Protein AF-A0A497LYL5-F1 (afdb_monomer_lite)

Secondary structure (DSSP, 8-state):
----S---TT-------SS--------STTHHHHHHHHHHHS-S------------EEEE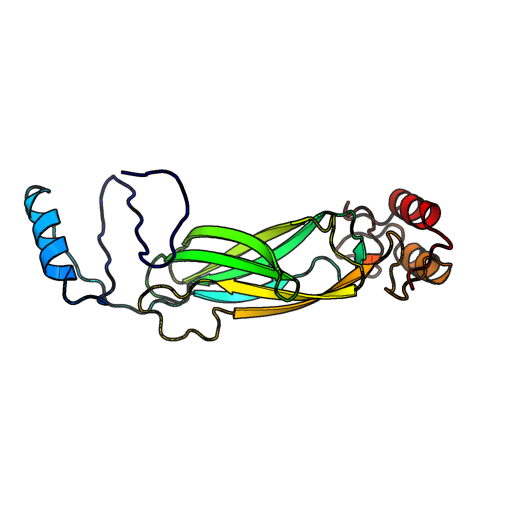EEE-S-SEEETT-EEEEEEEEEE-SSS-EEEEEEEEETTEEEEEEEEEEE-TT-EEEEEEEEE-TTPPSEEEEEEEEEPPPTT----STTEEEEEEEEEE-TT-SS-SSB-SHHHHHHHHHHTT--TTSTT--TTT-SS-SS--SHHHHHHHHTTTT-B--

pLDDT: mean 83.29, std 23.33, range [23.67, 98.75]

Radius of gyration: 23.57 Å; chains: 1; bounding box: 50×37×72 Å

Structure (mmCIF, N/CA/C/O backbone):
data_AF-A0A497LYL5-F1
#
_entry.id   AF-A0A497LYL5-F1
#
loop_
_atom_site.group_PDB
_atom_site.id
_atom_site.type_symbol
_atom_site.label_atom_id
_atom_site.label_alt_id
_atom_site.label_comp_id
_atom_site.label_asym_id
_atom_site.label_entity_id
_atom_site.label_seq_id
_atom_site.pdbx_PDB_ins_code
_atom_site.Cartn_x
_atom_site.Cartn_y
_atom_site.Cartn_z
_atom_site.occupancy
_atom_site.B_iso_or_equiv
_atom_site.auth_seq_id
_atom_site.auth_comp_id
_atom_site.auth_asym_id
_atom_site.auth_atom_id
_atom_site.pdbx_PDB_model_num
ATOM 1 N N . GLN A 1 1 ? -5.291 -14.404 33.298 1.00 27.62 1 GLN A N 1
ATOM 2 C CA . GLN A 1 1 ? -4.055 -15.142 32.966 1.00 27.62 1 GLN A CA 1
ATOM 3 C C . GLN A 1 1 ? -3.945 -15.129 31.454 1.00 27.62 1 GLN A C 1
ATOM 5 O O . GLN A 1 1 ? -4.917 -15.497 30.814 1.00 27.62 1 GLN A O 1
ATOM 10 N N . TRP A 1 2 ? -2.835 -14.636 30.902 1.00 23.67 2 TRP A N 1
ATOM 11 C CA . TRP A 1 2 ? -2.522 -14.789 29.479 1.00 23.67 2 TRP A CA 1
ATOM 12 C C . TRP A 1 2 ? -2.116 -16.245 29.232 1.00 23.67 2 TRP A C 1
ATOM 14 O O . TRP A 1 2 ? -1.234 -16.747 29.929 1.00 23.67 2 TRP A O 1
ATOM 24 N N . ILE A 1 3 ? -2.760 -16.914 28.277 1.00 27.52 3 ILE A N 1
ATOM 25 C CA . ILE A 1 3 ? -2.347 -18.226 27.772 1.00 27.52 3 ILE A CA 1
ATOM 26 C C . ILE A 1 3 ? -2.227 -18.118 26.250 1.00 27.52 3 ILE A C 1
ATOM 28 O O . ILE A 1 3 ? -3.126 -17.621 25.583 1.00 27.52 3 ILE A O 1
ATOM 32 N N . ASN A 1 4 ? -1.059 -18.550 25.774 1.00 29.59 4 ASN A N 1
ATOM 33 C CA . ASN A 1 4 ? -0.638 -18.827 24.402 1.00 29.59 4 ASN A CA 1
ATOM 34 C C . ASN A 1 4 ? -1.746 -19.202 23.403 1.00 29.59 4 ASN A C 1
ATOM 36 O O . ASN A 1 4 ? -2.517 -20.119 23.671 1.00 29.59 4 ASN A O 1
ATOM 40 N N . GLY A 1 5 ? -1.628 -18.647 22.191 1.00 32.00 5 GLY A N 1
ATOM 41 C CA . GLY A 1 5 ? -2.117 -19.253 20.948 1.00 32.00 5 GLY A CA 1
ATOM 42 C C . GLY A 1 5 ? -3.499 -18.779 20.508 1.00 32.00 5 GLY A C 1
ATOM 43 O O . GLY A 1 5 ? -4.487 -19.053 21.173 1.00 32.00 5 GLY A O 1
ATOM 44 N N . ASP A 1 6 ? -3.526 -18.107 19.357 1.00 28.31 6 ASP A N 1
ATOM 45 C CA . ASP A 1 6 ? -4.690 -17.748 18.541 1.00 28.31 6 ASP A CA 1
ATOM 46 C C . ASP A 1 6 ? -5.751 -16.852 19.203 1.00 28.31 6 ASP A C 1
ATOM 48 O O . ASP A 1 6 ? -6.668 -17.288 19.898 1.00 28.31 6 ASP A O 1
ATOM 52 N N . TYR A 1 7 ? -5.657 -15.550 18.910 1.00 36.81 7 TYR A N 1
ATOM 53 C CA . TYR A 1 7 ? -6.706 -14.580 19.213 1.00 36.81 7 TYR A CA 1
ATOM 54 C C . TYR A 1 7 ? -7.970 -14.933 18.415 1.00 36.81 7 TYR A C 1
ATOM 56 O O . TYR A 1 7 ? -8.076 -14.663 17.216 1.00 36.81 7 TYR A O 1
ATOM 64 N N . ASN A 1 8 ? -8.927 -15.567 19.088 1.00 35.97 8 ASN A N 1
ATOM 65 C CA . ASN A 1 8 ? -10.237 -15.887 18.545 1.00 35.97 8 ASN A CA 1
ATOM 66 C C . ASN A 1 8 ? -11.124 -14.641 18.693 1.00 35.97 8 ASN A C 1
ATOM 68 O O . ASN A 1 8 ? -11.403 -14.204 19.808 1.00 35.97 8 ASN A O 1
ATOM 72 N N . ALA A 1 9 ? -11.518 -14.036 17.570 1.00 36.97 9 ALA A N 1
ATOM 73 C CA . ALA A 1 9 ? -12.140 -12.709 17.476 1.00 36.97 9 ALA A CA 1
ATOM 74 C C . ALA A 1 9 ? -13.582 -12.609 18.032 1.00 36.97 9 ALA A C 1
ATOM 76 O O . ALA A 1 9 ? -14.364 -11.788 17.568 1.00 36.97 9 ALA A O 1
ATOM 77 N N . THR A 1 10 ? -13.951 -13.436 19.009 1.00 34.09 10 THR A N 1
ATOM 78 C CA . THR A 1 10 ? -15.302 -13.491 19.587 1.00 34.09 10 THR A CA 1
ATOM 79 C C . THR A 1 10 ? -15.426 -12.895 20.987 1.00 34.09 10 THR A C 1
ATOM 81 O O . THR A 1 10 ? -16.552 -12.736 21.427 1.00 34.09 10 THR A O 1
ATOM 84 N N . ASN A 1 11 ? -14.337 -12.518 21.671 1.00 38.56 11 ASN A N 1
ATOM 85 C CA . ASN A 1 11 ? -14.399 -11.829 22.971 1.00 38.56 11 ASN A CA 1
ATOM 86 C C . ASN A 1 11 ? -13.261 -10.802 23.102 1.00 38.56 11 ASN A C 1
ATOM 88 O O . ASN A 1 11 ? -12.090 -11.165 23.211 1.00 38.56 11 ASN A O 1
ATOM 92 N N . GLY A 1 12 ? -13.608 -9.514 23.070 1.00 36.78 12 GLY A N 1
ATOM 93 C CA . GLY A 1 12 ? -12.673 -8.390 23.164 1.00 36.78 12 GLY A CA 1
ATOM 94 C C . GLY A 1 12 ? -12.185 -8.097 24.587 1.00 36.78 12 GLY A C 1
ATOM 95 O O . GLY A 1 12 ? -12.519 -7.049 25.133 1.00 36.78 12 GLY A O 1
ATOM 96 N N . ASP A 1 13 ? -11.368 -8.976 25.172 1.00 33.06 13 ASP A N 1
ATOM 97 C CA . ASP A 1 13 ? -10.874 -8.806 26.546 1.00 33.06 13 ASP A CA 1
ATOM 98 C C . ASP A 1 13 ? -9.414 -8.313 26.611 1.00 33.06 13 ASP A C 1
ATOM 100 O O . ASP A 1 13 ? -8.493 -8.988 26.149 1.00 33.06 13 ASP A O 1
ATOM 104 N N . TYR A 1 14 ? -9.176 -7.187 27.300 1.00 35.03 14 TYR A N 1
ATOM 105 C CA . TYR A 1 14 ? -7.855 -6.812 27.824 1.00 35.03 14 TYR A CA 1
ATOM 106 C C . TYR A 1 14 ? -7.929 -6.470 29.317 1.00 35.03 14 TYR A C 1
ATOM 108 O O . TYR A 1 14 ? -8.828 -5.770 29.777 1.00 35.03 14 TYR A O 1
ATOM 116 N N . ILE A 1 15 ? -6.930 -6.936 30.076 1.00 29.83 15 ILE A N 1
ATOM 117 C CA . ILE A 1 15 ? -6.680 -6.554 31.471 1.00 29.83 15 ILE A CA 1
ATOM 118 C C . ILE A 1 15 ? -5.272 -5.957 31.558 1.00 29.83 15 ILE A C 1
ATOM 120 O O . ILE A 1 15 ? -4.288 -6.668 31.348 1.00 29.83 15 ILE A O 1
ATOM 124 N N . GLN A 1 16 ? -5.169 -4.691 31.970 1.00 29.81 16 GLN A N 1
ATOM 125 C CA . GLN A 1 16 ? -3.937 -4.109 32.509 1.00 29.81 16 GLN A CA 1
ATOM 126 C C . GLN A 1 16 ? -4.176 -3.693 33.966 1.00 29.81 16 GLN A C 1
ATOM 128 O O . GLN A 1 16 ? -5.070 -2.905 34.261 1.00 29.81 16 GLN A O 1
ATOM 133 N N . VAL A 1 17 ? -3.391 -4.249 34.899 1.00 32.09 17 VAL A N 1
ATOM 134 C CA . VAL A 1 17 ? -3.606 -4.073 36.347 1.00 32.09 17 VAL A CA 1
ATOM 135 C C . VAL A 1 17 ? -2.670 -3.021 36.941 1.00 32.09 17 VAL A C 1
ATOM 137 O O . VAL A 1 17 ? -1.535 -3.337 37.295 1.00 32.09 17 VAL A O 1
ATOM 140 N N . LYS A 1 18 ? -3.191 -1.806 37.153 1.00 30.73 18 LYS A N 1
ATOM 141 C CA . LYS A 1 18 ? -3.154 -1.087 38.448 1.00 30.73 18 LYS A CA 1
ATOM 142 C C . LYS A 1 18 ? -3.968 0.220 38.359 1.00 30.73 18 LYS A C 1
ATOM 144 O O . LYS A 1 18 ? -3.486 1.196 37.803 1.00 30.73 18 LYS A O 1
ATOM 149 N N . GLY A 1 19 ? -5.160 0.228 38.974 1.00 33.38 19 GLY A N 1
ATOM 150 C CA . GLY A 1 19 ? -5.992 1.427 39.215 1.00 33.38 19 GLY A CA 1
ATOM 151 C C . GLY A 1 19 ? -7.147 1.642 38.222 1.00 33.38 19 GLY A C 1
ATOM 152 O O . GLY A 1 19 ? -7.123 2.599 37.465 1.00 33.38 19 GLY A O 1
ATOM 153 N N . TYR A 1 20 ? -8.134 0.740 38.206 1.00 43.72 20 TYR A N 1
ATOM 154 C CA . TYR A 1 20 ? -9.109 0.569 37.115 1.00 43.72 20 TYR A CA 1
ATOM 155 C C . TYR A 1 20 ? -10.244 1.603 37.015 1.00 43.72 20 TYR A C 1
ATOM 157 O O . TYR A 1 20 ? -10.908 1.897 38.007 1.00 43.72 20 TYR A O 1
ATOM 165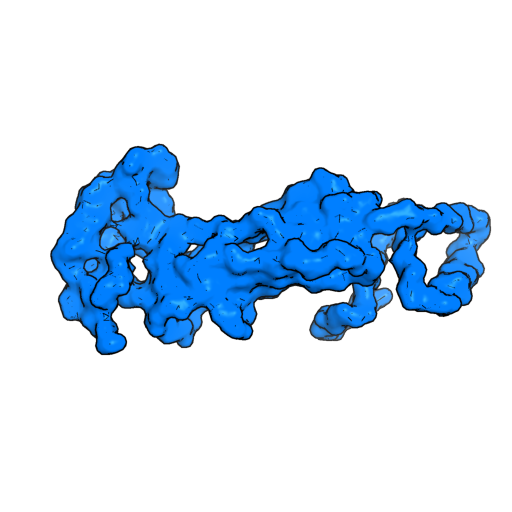 N N . ILE A 1 21 ? -10.558 1.982 35.770 1.00 36.06 21 ILE A N 1
ATOM 166 C CA . ILE A 1 21 ? -11.915 2.270 35.276 1.00 36.06 21 ILE A CA 1
ATOM 167 C C . ILE A 1 21 ? -12.372 1.014 34.520 1.00 36.06 21 ILE A C 1
ATOM 169 O O . ILE A 1 21 ? -11.603 0.468 33.730 1.00 36.06 21 ILE A O 1
ATOM 173 N N . VAL A 1 22 ? -13.591 0.537 34.785 1.00 38.53 22 VAL A N 1
ATOM 174 C CA . VAL A 1 22 ? -14.195 -0.598 34.072 1.00 38.53 22 VAL A CA 1
ATOM 175 C C . VAL A 1 22 ? -15.263 -0.054 33.134 1.00 38.53 22 VAL A C 1
ATOM 177 O O . VAL A 1 22 ? -16.298 0.417 33.598 1.00 38.53 22 VAL A O 1
ATOM 180 N N . THR A 1 23 ? -15.019 -0.116 31.829 1.00 35.84 23 THR A N 1
ATOM 181 C CA . THR A 1 23 ? -16.033 0.128 30.798 1.00 35.84 23 THR A CA 1
ATOM 182 C C . THR A 1 23 ? -16.428 -1.211 30.180 1.00 35.84 23 THR A C 1
ATOM 184 O O . THR A 1 23 ? -15.580 -2.055 29.900 1.00 35.84 23 THR A O 1
ATOM 187 N N . TYR A 1 24 ? -17.728 -1.438 30.019 1.00 45.94 24 TYR A N 1
ATOM 188 C CA . TYR A 1 24 ? -18.296 -2.621 29.372 1.00 45.94 24 TYR A CA 1
ATOM 189 C C . TYR A 1 24 ? -19.327 -2.138 28.354 1.00 45.94 24 TYR A C 1
ATOM 191 O O . TYR A 1 24 ? -19.944 -1.089 28.541 1.00 45.94 24 TYR A O 1
ATOM 199 N N . THR A 1 25 ? -19.526 -2.910 27.292 1.00 41.09 25 THR A N 1
ATOM 200 C CA . THR A 1 25 ? -20.593 -2.658 26.322 1.00 41.09 25 THR A CA 1
ATOM 201 C C . THR A 1 25 ? -21.660 -3.722 26.523 1.00 41.09 25 THR A C 1
ATOM 203 O O . THR A 1 25 ? -21.334 -4.912 26.493 1.00 41.09 25 THR A O 1
ATOM 206 N N . PRO A 1 26 ? -22.917 -3.339 26.794 1.00 40.66 26 PRO A N 1
ATOM 207 C CA . PRO A 1 26 ? -23.979 -4.297 27.044 1.00 40.66 26 PRO A CA 1
ATOM 208 C C . PRO A 1 26 ? -24.350 -4.987 25.729 1.00 40.66 26 PRO A C 1
ATOM 210 O O . PRO A 1 26 ? -25.166 -4.483 24.967 1.00 40.66 26 PRO A O 1
ATOM 213 N N . VAL A 1 27 ? -23.737 -6.138 25.453 1.00 46.66 27 VAL A N 1
ATOM 214 C CA . VAL A 1 27 ? -24.190 -7.047 24.382 1.00 46.66 27 VAL A CA 1
ATOM 215 C C . VAL A 1 27 ? -24.717 -8.367 24.957 1.00 46.66 27 VAL A C 1
ATOM 217 O O . VAL A 1 27 ? -25.382 -9.122 24.259 1.00 46.66 27 VAL A O 1
ATOM 220 N N . ASP A 1 28 ? -24.505 -8.634 26.250 1.00 40.62 28 ASP A N 1
ATOM 221 C CA . ASP A 1 28 ? -24.907 -9.892 26.876 1.00 40.62 28 ASP A CA 1
ATOM 222 C C . ASP A 1 28 ? -25.664 -9.640 28.189 1.00 40.62 28 ASP A C 1
ATOM 224 O O . ASP A 1 28 ? -25.186 -8.942 29.088 1.00 40.62 28 ASP A O 1
ATOM 228 N N . THR A 1 29 ? -26.844 -10.250 28.323 1.00 48.94 29 THR A N 1
ATOM 229 C CA . THR A 1 29 ? -27.699 -10.237 29.527 1.00 48.94 29 THR A CA 1
ATOM 230 C C . THR A 1 29 ? -26.999 -10.756 30.794 1.00 48.94 29 THR A C 1
ATOM 232 O O . THR A 1 29 ? -27.548 -10.666 31.888 1.00 48.94 29 THR A O 1
ATOM 235 N N . ASN A 1 30 ? -25.777 -11.280 30.663 1.00 49.34 30 ASN A N 1
ATOM 236 C CA . ASN A 1 30 ? -24.963 -11.844 31.737 1.00 49.34 30 ASN A CA 1
ATOM 237 C C . ASN A 1 30 ? -23.872 -10.898 32.286 1.00 49.34 30 ASN A C 1
ATOM 239 O O . ASN A 1 30 ? -23.116 -11.296 33.177 1.00 49.34 30 ASN A O 1
ATOM 243 N N . ALA A 1 31 ? -23.787 -9.651 31.809 1.00 52.22 31 ALA A N 1
ATOM 244 C CA . ALA A 1 31 ? -22.783 -8.685 32.271 1.00 52.22 31 ALA A CA 1
ATOM 245 C C . ALA A 1 31 ? -22.930 -8.319 33.766 1.00 52.22 31 ALA A C 1
ATOM 247 O O . ALA A 1 31 ? -21.935 -8.247 34.489 1.00 52.22 31 ALA A O 1
ATOM 248 N N . GLU A 1 32 ? -24.162 -8.160 34.263 1.00 50.66 32 GLU A N 1
ATOM 249 C CA . GLU A 1 32 ? -24.441 -7.874 35.682 1.00 50.66 32 GLU A CA 1
ATOM 250 C C . GLU A 1 32 ? -23.915 -8.968 36.639 1.00 50.66 32 GLU A C 1
ATOM 252 O O . GLU A 1 32 ? -23.175 -8.641 37.574 1.00 50.66 32 GLU A O 1
ATOM 257 N N . PRO A 1 33 ? -24.220 -10.269 36.434 1.00 56.44 33 PRO A N 1
ATOM 258 C CA . PRO A 1 33 ? -23.678 -11.355 37.255 1.00 56.44 33 PRO A CA 1
ATOM 259 C C . PRO A 1 33 ? -22.146 -11.405 37.305 1.00 56.44 33 PRO A C 1
ATOM 261 O O . PRO A 1 33 ? -21.563 -11.684 38.357 1.00 56.44 33 PRO A O 1
ATOM 264 N N . ILE A 1 34 ? -21.478 -11.151 36.178 1.00 57.44 34 ILE A N 1
ATOM 265 C CA . ILE A 1 34 ? -20.013 -11.187 36.076 1.00 57.44 34 ILE A CA 1
ATOM 266 C C . ILE A 1 34 ? -19.404 -10.020 36.862 1.00 57.44 34 ILE A C 1
ATOM 268 O O . ILE A 1 34 ? -18.484 -10.221 37.661 1.00 57.44 34 ILE A O 1
ATOM 272 N N . MET A 1 35 ? -19.971 -8.822 36.713 1.00 52.78 35 MET A N 1
ATOM 273 C CA . MET A 1 35 ? -19.542 -7.623 37.432 1.00 52.78 35 MET A CA 1
ATOM 274 C C . MET A 1 35 ? -19.761 -7.739 38.942 1.00 52.78 35 MET A C 1
ATOM 276 O O . MET A 1 35 ? -18.865 -7.405 39.718 1.00 52.78 35 MET A O 1
ATOM 280 N N . ASN A 1 36 ? -20.885 -8.315 39.374 1.00 51.38 36 ASN A N 1
ATOM 281 C CA . ASN A 1 36 ? -21.149 -8.588 40.788 1.00 51.38 36 ASN A CA 1
ATOM 282 C C . ASN A 1 36 ? -20.164 -9.621 41.377 1.00 51.38 36 ASN A C 1
ATOM 284 O O . ASN A 1 36 ? -19.697 -9.470 42.509 1.00 51.38 36 ASN A O 1
ATOM 288 N N . ASN A 1 37 ? -19.768 -10.642 40.610 1.00 56.84 37 ASN A N 1
ATOM 289 C CA . ASN A 1 37 ? -18.752 -11.619 41.031 1.00 56.84 37 ASN A CA 1
ATOM 290 C C . ASN A 1 37 ? -17.324 -11.041 41.100 1.00 56.84 37 ASN A C 1
ATOM 292 O O . ASN A 1 37 ? -16.516 -11.471 41.926 1.00 56.84 37 ASN A O 1
ATOM 296 N N . LEU A 1 38 ? -16.988 -10.070 40.248 1.00 56.69 38 LEU A N 1
ATOM 297 C CA . LEU A 1 38 ? -15.712 -9.345 40.305 1.00 56.69 38 LEU A CA 1
ATOM 298 C C . LEU A 1 38 ? -15.684 -8.346 41.470 1.00 56.69 38 LEU A C 1
ATOM 300 O O . LEU A 1 38 ? -14.713 -8.314 42.230 1.00 56.69 38 LEU A O 1
ATOM 304 N N . ALA A 1 39 ? -16.769 -7.592 41.663 1.00 50.03 39 ALA A N 1
ATOM 305 C CA . ALA A 1 39 ? -16.925 -6.618 42.743 1.00 50.03 39 ALA A CA 1
ATOM 306 C C . ALA A 1 39 ? -16.923 -7.264 44.140 1.00 50.03 39 ALA A C 1
ATOM 308 O O . ALA A 1 39 ? -16.426 -6.676 45.093 1.00 50.03 39 ALA A O 1
ATOM 309 N N . THR A 1 40 ? -17.415 -8.499 44.279 1.00 50.53 40 THR A N 1
ATOM 310 C CA . THR A 1 40 ? -17.364 -9.244 45.554 1.00 50.53 40 THR A CA 1
ATOM 311 C C . THR A 1 40 ? -15.963 -9.759 45.903 1.00 50.53 40 THR A C 1
ATOM 313 O O . THR A 1 40 ? -15.654 -9.937 47.082 1.00 50.53 40 THR A O 1
ATOM 316 N N . LYS A 1 41 ? -15.083 -9.966 44.912 1.00 54.88 41 LYS A N 1
ATOM 317 C CA . LYS A 1 41 ? -13.680 -10.381 45.124 1.00 54.88 41 LYS A CA 1
ATOM 318 C C . LYS A 1 41 ? -12.733 -9.203 45.384 1.00 54.88 41 LYS A C 1
ATOM 320 O O . LYS A 1 41 ? -11.699 -9.381 46.029 1.00 54.88 41 LYS A O 1
ATOM 325 N N . LEU A 1 42 ? -13.077 -8.007 44.912 1.00 53.72 42 LEU A N 1
ATOM 326 C CA . LEU A 1 42 ? -12.327 -6.764 45.102 1.00 53.72 42 LEU A CA 1
ATOM 327 C C . LEU A 1 42 ? -12.997 -5.954 46.225 1.00 53.72 42 LEU A C 1
ATOM 329 O O . LEU A 1 42 ? -13.984 -5.274 45.984 1.00 53.72 42 LEU A O 1
ATOM 333 N N . ARG A 1 43 ? -12.498 -6.084 47.465 1.00 49.78 43 ARG A N 1
ATOM 334 C CA . ARG A 1 43 ? -13.066 -5.482 48.696 1.00 49.78 43 ARG A CA 1
ATOM 335 C C . ARG A 1 43 ? -13.620 -4.058 48.467 1.00 49.78 43 ARG A C 1
ATOM 337 O O . ARG A 1 43 ? -12.948 -3.213 47.888 1.00 49.78 43 ARG A O 1
ATOM 344 N N . SER A 1 44 ? -14.840 -3.841 48.943 1.00 49.97 44 SER A N 1
ATOM 345 C CA . SER A 1 44 ? -15.775 -2.754 48.630 1.00 49.97 44 SER A CA 1
ATOM 346 C C . SER A 1 44 ? -15.347 -1.316 48.999 1.00 49.97 44 SER A C 1
ATOM 348 O O . SER A 1 44 ? -14.504 -1.136 49.878 1.00 49.97 44 SER A O 1
ATOM 350 N N . PRO A 1 45 ? -16.023 -0.288 48.430 1.00 48.34 45 PRO A N 1
ATOM 351 C CA . PRO A 1 45 ? -16.952 -0.351 47.300 1.00 48.34 45 PRO A CA 1
ATOM 352 C C . PRO A 1 45 ? -16.255 0.034 45.985 1.00 48.34 45 PRO A C 1
ATOM 354 O O . PRO A 1 45 ? -15.621 1.082 45.878 1.00 48.34 45 PRO A O 1
ATOM 357 N N . LEU A 1 46 ? -16.408 -0.811 44.965 1.00 46.75 46 LEU A N 1
ATOM 358 C CA . LEU A 1 46 ? -16.077 -0.457 43.589 1.00 46.75 46 LEU A CA 1
ATOM 359 C C . LEU A 1 46 ? -17.252 0.363 43.033 1.00 46.75 46 LEU A C 1
ATOM 361 O O . LEU A 1 46 ? -18.333 -0.183 42.824 1.00 46.75 46 LEU A O 1
ATOM 365 N N . ASN A 1 47 ? -17.068 1.668 42.823 1.00 42.69 47 ASN A N 1
ATOM 366 C CA . ASN A 1 47 ? -18.027 2.470 42.060 1.00 42.69 47 ASN A CA 1
ATOM 367 C C . ASN A 1 47 ? -17.920 2.057 40.588 1.00 42.69 47 ASN A C 1
ATOM 369 O O . ASN A 1 47 ? -16.989 2.458 39.893 1.00 42.69 47 ASN A O 1
ATOM 373 N N . VAL A 1 48 ? -18.849 1.222 40.127 1.00 44.94 48 VAL A N 1
ATOM 374 C CA . VAL A 1 48 ? -18.958 0.851 38.715 1.00 44.94 48 VAL A CA 1
ATOM 375 C C . VAL A 1 48 ? -19.818 1.906 38.028 1.00 44.94 48 VAL A C 1
ATOM 377 O O . VAL A 1 48 ? -21.040 1.901 38.157 1.00 44.94 48 VAL A O 1
ATOM 380 N N . GLN A 1 49 ? -19.182 2.837 37.319 1.00 43.81 49 GLN A N 1
ATOM 381 C CA . GLN A 1 49 ? -19.889 3.760 36.438 1.00 43.81 49 GLN A CA 1
ATOM 382 C C . GLN A 1 49 ? -20.009 3.104 35.064 1.00 43.81 49 GLN A C 1
ATOM 384 O O . GLN A 1 49 ? -19.023 2.938 34.351 1.00 43.81 49 GLN A O 1
ATOM 389 N N . LEU A 1 50 ? -21.228 2.694 34.722 1.00 46.75 50 LEU A N 1
ATOM 390 C CA . LEU A 1 50 ? -21.559 2.155 33.411 1.00 46.75 50 LEU A CA 1
ATOM 391 C C . LEU A 1 50 ? -21.500 3.324 32.421 1.00 46.75 50 LEU A C 1
ATOM 393 O O . LEU A 1 50 ? -22.423 4.132 32.354 1.00 46.75 50 LEU A O 1
ATOM 397 N N . ALA A 1 51 ? -20.377 3.474 31.727 1.00 54.88 51 ALA A N 1
ATOM 398 C CA . ALA A 1 51 ? -20.267 4.471 30.680 1.00 54.88 51 ALA A CA 1
ATOM 399 C C . ALA A 1 51 ? -21.048 3.977 29.458 1.00 54.88 51 ALA A C 1
ATOM 401 O O . ALA A 1 51 ? -20.782 2.900 28.928 1.00 54.88 51 ALA A O 1
ATOM 402 N N . THR A 1 52 ? -22.039 4.755 29.049 1.00 68.81 52 THR A N 1
ATOM 403 C CA . THR A 1 52 ? -22.768 4.584 27.794 1.00 68.81 52 THR A CA 1
ATOM 404 C C . THR A 1 52 ? -22.161 5.526 26.772 1.00 68.81 52 THR A C 1
ATOM 406 O O . THR A 1 52 ? -21.904 6.676 27.117 1.00 68.81 52 THR A O 1
ATOM 409 N N . GLY A 1 53 ? -21.959 5.055 25.549 1.00 80.69 53 GLY A N 1
ATOM 410 C CA . GLY A 1 53 ? -21.346 5.840 24.486 1.00 80.69 53 GLY A CA 1
ATOM 411 C C . GLY A 1 53 ? -21.275 5.048 23.190 1.00 80.69 53 GLY A C 1
ATOM 412 O O . GLY A 1 53 ? -21.580 3.850 23.171 1.00 80.69 53 GLY A O 1
ATOM 413 N N . THR A 1 54 ? -20.893 5.715 22.111 1.00 89.81 54 THR A N 1
ATOM 414 C CA . THR A 1 54 ? -20.723 5.087 20.798 1.00 89.81 54 THR A CA 1
ATOM 415 C C . THR A 1 54 ? -19.339 4.449 20.673 1.00 89.81 54 THR A C 1
ATOM 417 O O . THR A 1 54 ? -18.358 4.925 21.249 1.00 89.81 54 THR A O 1
ATOM 420 N N . ARG A 1 55 ? -19.256 3.349 19.923 1.00 90.56 55 ARG A N 1
ATOM 421 C CA . ARG A 1 55 ? -18.001 2.706 19.511 1.00 90.56 55 ARG A CA 1
ATOM 422 C C . ARG A 1 55 ? -17.951 2.742 17.994 1.00 90.56 55 ARG A C 1
ATOM 424 O O . ARG A 1 55 ? -18.974 2.461 17.371 1.00 90.56 55 ARG A O 1
ATOM 431 N N . ASP A 1 56 ? -16.807 3.118 17.444 1.00 96.69 56 ASP A N 1
ATOM 432 C CA . ASP A 1 56 ? -16.634 3.334 16.008 1.00 96.69 56 ASP A CA 1
ATOM 433 C C . ASP A 1 56 ? -15.133 3.351 15.687 1.00 96.69 56 ASP A C 1
ATOM 435 O O . ASP A 1 56 ? -14.388 4.201 16.196 1.00 96.69 56 ASP A O 1
ATOM 439 N N . ILE A 1 57 ? -14.692 2.377 14.887 1.00 97.88 57 ILE A N 1
ATOM 440 C CA . ILE A 1 57 ? -13.335 2.267 14.363 1.00 97.88 57 ILE A CA 1
ATOM 441 C C . ILE A 1 57 ? -13.367 2.238 12.840 1.00 97.88 57 ILE A C 1
ATOM 443 O O . ILE A 1 57 ? -13.559 1.202 12.204 1.00 97.88 57 ILE A O 1
ATOM 447 N N . ALA A 1 58 ? -12.979 3.354 12.246 1.00 98.19 58 ALA A N 1
ATOM 448 C CA . ALA A 1 58 ? -12.950 3.502 10.804 1.00 98.19 58 ALA A CA 1
ATOM 449 C C . ALA A 1 58 ? -11.540 3.380 10.235 1.00 98.19 58 ALA A C 1
ATOM 451 O O . ALA A 1 58 ? -10.562 3.865 10.813 1.00 98.19 58 ALA A O 1
ATOM 452 N N . ILE A 1 59 ? -11.428 2.825 9.033 1.00 98.62 59 ILE A N 1
ATOM 453 C CA . ILE A 1 59 ? -10.243 2.970 8.191 1.00 98.62 59 ILE A CA 1
ATOM 454 C C . ILE A 1 59 ? -10.456 4.190 7.299 1.00 98.62 59 ILE A C 1
ATOM 456 O O . ILE A 1 59 ? -11.350 4.220 6.460 1.00 98.62 59 ILE A O 1
ATOM 460 N N . THR A 1 60 ? -9.609 5.203 7.455 1.00 98.31 60 THR A N 1
ATOM 461 C CA . THR A 1 60 ? -9.768 6.486 6.753 1.00 98.31 60 THR A CA 1
ATOM 462 C C . THR A 1 60 ? -8.917 6.589 5.495 1.00 98.31 60 THR A C 1
ATOM 464 O O . THR A 1 60 ? -9.235 7.367 4.598 1.00 98.31 60 THR A O 1
ATOM 467 N N . SER A 1 61 ? -7.814 5.839 5.413 1.00 98.50 61 SER A N 1
ATOM 468 C CA . SER A 1 61 ? -6.985 5.795 4.206 1.00 98.50 61 SER A CA 1
ATOM 469 C C . SER A 1 61 ? -6.042 4.599 4.172 1.00 98.50 61 SER A C 1
ATOM 471 O O . SER A 1 61 ? -5.584 4.100 5.201 1.00 98.50 61 SER A O 1
ATOM 473 N N . ILE A 1 62 ? -5.686 4.207 2.951 1.00 98.56 62 ILE A N 1
ATOM 474 C CA . ILE A 1 62 ? -4.534 3.362 2.650 1.00 98.56 62 ILE A CA 1
ATOM 475 C C . ILE A 1 62 ? -3.655 4.139 1.671 1.00 98.56 62 ILE A C 1
ATOM 477 O O . ILE A 1 62 ? -4.133 4.593 0.634 1.00 98.56 62 ILE A O 1
ATOM 481 N N . VAL A 1 63 ? -2.375 4.294 1.997 1.00 98.00 63 VAL A N 1
ATOM 482 C CA . VAL A 1 63 ? -1.384 4.975 1.162 1.00 98.00 63 VAL A CA 1
ATOM 483 C C . VAL A 1 63 ? -0.351 3.958 0.698 1.00 98.00 63 VAL A C 1
ATOM 485 O O . VAL A 1 63 ? 0.389 3.378 1.500 1.00 98.00 63 VAL A O 1
ATOM 488 N N . LEU A 1 64 ? -0.310 3.755 -0.616 1.00 97.38 64 LEU A N 1
ATOM 489 C CA . LEU A 1 64 ? 0.668 2.911 -1.292 1.00 97.38 64 LEU A CA 1
ATOM 490 C C . LEU A 1 64 ? 1.929 3.745 -1.582 1.00 97.38 64 LEU A C 1
ATOM 492 O O . LEU A 1 64 ? 1.801 4.866 -2.076 1.00 97.38 64 LEU A O 1
ATOM 496 N N . PRO A 1 65 ? 3.146 3.237 -1.314 1.00 94.94 65 PRO A N 1
ATOM 497 C CA . PRO A 1 65 ? 4.375 4.003 -1.543 1.00 94.94 65 PRO A CA 1
ATOM 498 C C . PRO A 1 65 ? 4.667 4.179 -3.039 1.00 94.94 65 PRO A C 1
ATOM 500 O O . PRO A 1 65 ? 5.307 5.146 -3.443 1.00 94.94 65 PRO A O 1
ATOM 503 N N . LYS A 1 66 ? 4.206 3.221 -3.849 1.00 95.44 66 LYS A N 1
ATOM 504 C CA . LYS A 1 66 ? 4.330 3.153 -5.303 1.00 95.44 66 LYS A CA 1
ATOM 505 C C . LYS A 1 66 ? 3.294 2.170 -5.853 1.00 95.44 66 LYS A C 1
ATOM 507 O O . LYS A 1 66 ? 2.694 1.433 -5.071 1.00 95.44 66 LYS A O 1
ATOM 512 N N . THR A 1 67 ? 3.072 2.149 -7.163 1.00 96.69 67 THR A N 1
ATOM 513 C CA . THR A 1 67 ? 2.066 1.270 -7.792 1.00 96.69 67 THR A CA 1
ATOM 514 C C . THR A 1 67 ? 2.675 0.063 -8.489 1.00 96.69 67 THR A C 1
ATOM 516 O O . THR A 1 67 ? 1.963 -0.907 -8.721 1.00 96.69 67 THR A O 1
ATOM 519 N N . VAL A 1 68 ? 3.978 0.085 -8.782 1.00 97.00 68 VAL A N 1
ATOM 520 C CA . VAL A 1 68 ? 4.684 -1.002 -9.469 1.00 97.00 68 VAL A CA 1
ATOM 521 C C . VAL A 1 68 ? 5.809 -1.534 -8.589 1.00 97.00 68 VAL A C 1
ATOM 523 O O . VAL A 1 68 ? 6.656 -0.790 -8.089 1.00 97.00 68 VAL A O 1
ATOM 526 N N . ILE A 1 69 ? 5.786 -2.841 -8.351 1.00 96.19 69 ILE A N 1
ATOM 527 C CA . ILE A 1 69 ? 6.683 -3.550 -7.436 1.00 96.19 69 ILE A CA 1
ATOM 528 C C . ILE A 1 69 ? 7.142 -4.862 -8.068 1.00 96.19 69 ILE A C 1
ATOM 530 O O . ILE A 1 69 ? 6.490 -5.393 -8.960 1.00 96.19 69 ILE A O 1
ATOM 534 N N . SER A 1 70 ? 8.264 -5.409 -7.606 1.00 94.44 70 SER A N 1
ATOM 535 C CA . SER A 1 70 ? 8.688 -6.751 -8.009 1.00 94.44 70 SER A CA 1
ATOM 536 C C . SER A 1 70 ? 8.162 -7.811 -7.046 1.00 94.44 70 SER A C 1
ATOM 538 O O . SER A 1 70 ? 7.798 -7.506 -5.912 1.00 94.44 70 SER A O 1
ATOM 540 N N . ASN A 1 71 ? 8.186 -9.078 -7.459 1.00 92.50 71 ASN A N 1
ATOM 541 C CA . ASN A 1 71 ? 7.928 -10.233 -6.588 1.00 92.50 71 ASN A CA 1
ATOM 542 C C . ASN A 1 71 ? 9.145 -10.628 -5.723 1.00 92.50 71 ASN A C 1
ATOM 544 O O . ASN A 1 71 ? 9.291 -11.785 -5.332 1.00 92.50 71 ASN A O 1
ATOM 548 N N . GLN A 1 72 ? 10.070 -9.692 -5.505 1.00 89.69 72 GLN A N 1
ATOM 549 C CA . GLN A 1 72 ? 11.329 -9.890 -4.783 1.00 89.69 72 GLN A CA 1
ATOM 550 C C . GLN A 1 72 ? 11.632 -8.703 -3.859 1.00 89.69 72 GLN A C 1
ATOM 552 O O . GLN A 1 72 ? 12.794 -8.392 -3.589 1.00 89.69 72 GLN A O 1
ATOM 557 N N . SER A 1 73 ? 10.593 -8.011 -3.392 1.00 88.81 73 SER A N 1
ATOM 558 C CA . SER A 1 73 ? 10.719 -6.820 -2.561 1.00 88.81 73 SER A CA 1
ATOM 559 C C . SER A 1 73 ? 9.857 -6.913 -1.304 1.00 88.81 73 SER A C 1
ATOM 561 O O . SER A 1 73 ? 8.979 -7.764 -1.165 1.00 88.81 73 SER A O 1
ATOM 563 N N . THR A 1 74 ? 10.136 -6.017 -0.363 1.00 93.38 74 THR A N 1
ATOM 564 C CA . THR A 1 74 ? 9.241 -5.738 0.757 1.00 93.38 74 THR A CA 1
ATOM 565 C C . THR A 1 74 ? 8.760 -4.308 0.611 1.00 93.38 74 THR A C 1
ATOM 567 O O . THR A 1 74 ? 9.567 -3.402 0.401 1.00 93.38 74 THR A O 1
ATOM 570 N N . VAL A 1 75 ? 7.452 -4.099 0.712 1.00 94.50 75 VAL A N 1
ATOM 571 C CA . VAL A 1 75 ? 6.822 -2.792 0.507 1.00 94.50 75 VAL A CA 1
ATOM 572 C C . VAL A 1 75 ? 6.112 -2.354 1.778 1.00 94.50 75 VAL A C 1
ATOM 574 O O . VAL A 1 75 ? 5.542 -3.174 2.494 1.00 94.50 75 VAL A O 1
ATOM 577 N N . LYS A 1 76 ? 6.168 -1.055 2.074 1.00 96.44 76 LYS A N 1
ATOM 578 C CA . LYS A 1 76 ? 5.580 -0.464 3.279 1.00 96.44 76 LYS A CA 1
ATOM 579 C C . LYS A 1 76 ? 4.294 0.263 2.918 1.00 96.44 76 LYS A C 1
ATOM 581 O O . LYS A 1 76 ? 4.352 1.308 2.281 1.00 96.44 76 LYS A O 1
ATOM 586 N N . ILE A 1 77 ? 3.156 -0.298 3.309 1.00 98.31 77 ILE A N 1
ATOM 587 C CA . ILE A 1 77 ? 1.825 0.260 3.060 1.00 98.31 77 ILE A CA 1
ATOM 588 C C . ILE A 1 77 ? 1.342 0.929 4.343 1.00 98.31 77 ILE A C 1
ATOM 590 O O . ILE A 1 77 ? 1.301 0.294 5.393 1.00 98.31 77 ILE A O 1
ATOM 594 N N . ASN A 1 78 ? 0.970 2.204 4.268 1.00 98.44 78 ASN A N 1
ATOM 595 C CA . ASN A 1 78 ? 0.464 2.928 5.431 1.00 98.44 78 ASN A CA 1
ATOM 596 C C . ASN A 1 78 ? -1.063 2.862 5.461 1.00 98.44 78 ASN A C 1
ATOM 598 O O . ASN A 1 78 ? -1.715 3.283 4.511 1.00 98.44 78 ASN A O 1
ATOM 602 N N . VAL A 1 79 ? -1.629 2.365 6.557 1.00 98.56 79 VAL A N 1
ATOM 603 C CA . VAL A 1 79 ? -3.074 2.322 6.810 1.00 98.56 79 VAL A CA 1
ATOM 604 C C . VAL A 1 79 ? -3.383 3.282 7.948 1.00 98.56 79 VAL A C 1
ATOM 606 O O . VAL A 1 79 ? -2.847 3.119 9.042 1.00 98.56 79 VAL A O 1
ATOM 609 N N . THR A 1 80 ? -4.231 4.278 7.710 1.00 98.50 80 THR A N 1
ATOM 610 C CA . THR A 1 80 ? -4.685 5.194 8.763 1.00 98.50 80 THR A CA 1
ATOM 611 C C . THR A 1 80 ? -6.063 4.776 9.239 1.00 98.50 80 THR A C 1
ATOM 613 O O . THR A 1 80 ? -6.977 4.594 8.435 1.00 98.50 80 THR A O 1
ATOM 616 N N . LEU A 1 81 ? -6.201 4.642 10.552 1.00 98.25 81 LEU A N 1
ATOM 617 C CA . LEU A 1 81 ? -7.453 4.358 11.235 1.00 98.25 81 LEU A CA 1
ATOM 618 C C . LEU A 1 81 ? -7.830 5.527 12.138 1.00 98.25 81 LEU A C 1
ATOM 620 O O . LEU A 1 81 ? -6.955 6.271 12.588 1.00 98.25 81 LEU A O 1
ATOM 624 N N . SER A 1 82 ? -9.118 5.659 12.415 1.00 98.00 82 SER A N 1
ATOM 625 C CA . SER A 1 82 ? -9.679 6.629 13.345 1.00 98.00 82 SER A CA 1
ATOM 626 C C . SER A 1 82 ? -10.539 5.910 14.367 1.00 98.00 82 SER A C 1
ATOM 628 O O . SER A 1 82 ? -11.358 5.075 13.998 1.00 98.00 82 SER A O 1
ATOM 630 N N . ASN A 1 83 ? -10.356 6.237 15.642 1.00 97.75 83 ASN A N 1
ATOM 631 C CA . ASN A 1 83 ? -11.341 5.915 16.661 1.00 97.75 83 ASN A CA 1
ATOM 632 C C . ASN A 1 83 ? -12.311 7.092 16.769 1.00 97.75 83 ASN A C 1
ATOM 634 O O . ASN A 1 83 ? -11.972 8.114 17.370 1.00 97.75 83 ASN A O 1
ATOM 638 N N . GLN A 1 84 ? -13.489 6.955 16.166 1.00 97.50 84 GLN A N 1
ATOM 639 C CA . GLN A 1 84 ? -14.529 7.988 16.160 1.00 97.50 84 GLN A CA 1
ATOM 640 C C . GLN A 1 84 ? -15.539 7.805 17.306 1.00 97.50 84 GLN A C 1
ATOM 642 O O . GLN A 1 84 ? -16.417 8.645 17.500 1.00 97.50 84 GLN A O 1
ATOM 647 N N . GLY A 1 85 ? -15.400 6.729 18.087 1.00 93.38 85 GLY A N 1
ATOM 648 C CA . GLY A 1 85 ? -16.213 6.462 19.267 1.00 93.38 85 GLY A CA 1
ATOM 649 C C . GLY A 1 85 ? -15.776 7.252 20.501 1.00 93.38 85 GLY A C 1
ATOM 650 O O . GLY A 1 85 ? -14.802 8.005 20.491 1.00 93.38 85 GLY A O 1
ATOM 651 N N . GLU A 1 86 ? -16.487 7.041 21.607 1.00 89.94 86 GLU A N 1
ATOM 652 C CA . GLU A 1 86 ? -16.272 7.706 22.904 1.00 89.94 86 GLU A CA 1
ATOM 653 C C . GLU A 1 86 ? -15.389 6.892 23.865 1.00 89.94 86 GLU A C 1
ATOM 655 O O . GLU A 1 86 ? -15.040 7.348 24.958 1.00 89.94 86 GLU A O 1
ATOM 660 N N . PHE A 1 87 ? -14.993 5.685 23.459 1.00 86.06 87 PHE A N 1
ATOM 661 C CA . PHE A 1 87 ? -14.195 4.766 24.262 1.00 86.06 87 PHE A CA 1
ATOM 662 C C . PHE A 1 87 ? -12.811 4.541 23.666 1.00 86.06 87 PHE A C 1
ATOM 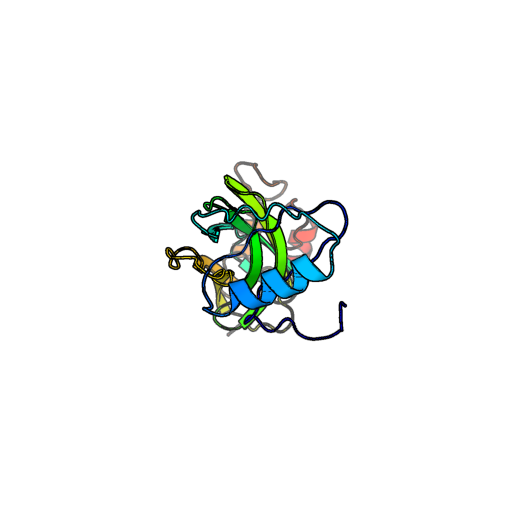664 O O . PHE A 1 87 ? -12.648 4.609 22.452 1.00 86.06 87 PHE A O 1
ATOM 671 N N . PRO A 1 88 ? -11.790 4.251 24.489 1.00 87.75 88 PRO A N 1
ATOM 672 C CA . PRO A 1 88 ? -10.555 3.691 23.974 1.00 87.75 88 PRO A CA 1
ATOM 673 C C . PRO A 1 88 ? -10.798 2.271 23.451 1.00 87.75 88 PRO A C 1
ATOM 675 O O . PRO A 1 88 ? -11.457 1.467 24.112 1.00 87.75 88 PRO A O 1
ATOM 678 N N . GLU A 1 89 ? -10.218 1.948 22.299 1.00 88.50 89 GLU A N 1
ATOM 679 C CA . GLU A 1 89 ? -10.519 0.709 21.583 1.00 88.50 89 GLU A CA 1
ATOM 680 C C . GLU A 1 89 ? -9.293 -0.165 21.334 1.00 88.50 89 GLU A C 1
ATOM 682 O O . GLU A 1 89 ? -8.158 0.307 21.204 1.00 88.50 89 GLU A O 1
ATOM 687 N N . CYS A 1 90 ? -9.549 -1.470 21.257 1.00 86.19 90 CYS A N 1
ATOM 688 C CA . CYS A 1 90 ? -8.590 -2.470 20.812 1.00 86.19 90 CYS A CA 1
ATOM 689 C C . CYS A 1 90 ? -9.248 -3.337 19.740 1.00 86.19 90 CYS A C 1
ATOM 691 O O . CYS A 1 90 ? -10.377 -3.788 19.919 1.00 86.19 90 CYS A O 1
ATOM 693 N N . PHE A 1 91 ? -8.543 -3.594 18.646 1.00 89.44 91 PHE A N 1
ATOM 694 C CA . PHE A 1 91 ? -9.118 -4.240 17.471 1.00 89.44 91 PHE A CA 1
ATOM 695 C C . PHE A 1 91 ? -8.048 -4.938 16.634 1.00 89.44 91 PHE A C 1
ATOM 697 O O . PHE A 1 91 ? -6.850 -4.674 16.761 1.00 89.44 91 PHE A O 1
ATOM 704 N N . ASN A 1 92 ? -8.485 -5.832 15.749 1.00 93.62 92 ASN A N 1
ATOM 705 C CA . ASN A 1 92 ? -7.600 -6.510 14.807 1.00 93.62 92 ASN A CA 1
ATOM 706 C C . ASN A 1 92 ? -7.693 -5.871 13.429 1.00 93.62 92 ASN A C 1
ATOM 708 O O . ASN A 1 92 ? -8.777 -5.799 12.860 1.00 93.62 92 ASN A O 1
ATOM 712 N N . LEU A 1 93 ? -6.548 -5.498 12.871 1.00 97.88 93 LEU A N 1
ATOM 713 C CA . LEU A 1 93 ? -6.403 -5.062 11.489 1.00 97.88 93 LEU A CA 1
ATOM 714 C C . LEU A 1 93 ? -5.908 -6.227 10.632 1.00 97.88 93 LEU A C 1
ATOM 716 O O . LEU A 1 93 ? -4.968 -6.930 11.008 1.00 97.88 93 LEU A O 1
ATOM 720 N N . LYS A 1 94 ? -6.495 -6.389 9.447 1.00 98.62 94 LYS A N 1
ATOM 721 C CA . LYS A 1 94 ? -5.979 -7.231 8.367 1.00 98.62 94 LYS A CA 1
ATOM 722 C C . LYS A 1 94 ? -5.859 -6.416 7.087 1.00 98.62 94 LYS A C 1
ATOM 724 O O . LYS A 1 94 ? -6.778 -5.687 6.728 1.00 98.62 94 LYS A O 1
ATOM 729 N N . LEU A 1 95 ? -4.746 -6.584 6.385 1.00 98.56 95 LEU A N 1
ATOM 730 C CA . LEU A 1 95 ? -4.535 -6.073 5.035 1.00 98.56 95 LEU A CA 1
ATOM 731 C C . LEU A 1 95 ? -4.502 -7.254 4.066 1.00 98.56 95 LEU A C 1
ATOM 733 O O . LEU A 1 95 ? -3.909 -8.294 4.369 1.00 98.56 95 LEU A O 1
ATOM 737 N N . TYR A 1 96 ? -5.105 -7.078 2.898 1.00 98.62 96 TYR A N 1
ATOM 738 C CA . TYR A 1 96 ? -5.213 -8.090 1.862 1.00 98.62 96 TYR A CA 1
ATOM 739 C C . TYR A 1 96 ? -4.656 -7.579 0.537 1.00 98.62 96 TYR A C 1
ATOM 741 O O . TYR A 1 96 ? -4.852 -6.418 0.180 1.00 98.62 96 TYR A O 1
ATOM 749 N N . ALA A 1 97 ? -4.022 -8.486 -0.202 1.00 98.31 97 ALA A N 1
ATOM 750 C CA . ALA A 1 97 ? -3.823 -8.379 -1.639 1.00 98.31 97 ALA A CA 1
ATOM 751 C C . ALA A 1 97 ? -4.815 -9.335 -2.312 1.00 98.31 97 ALA A C 1
ATOM 753 O O . ALA A 1 97 ? -4.716 -10.556 -2.152 1.00 98.31 97 ALA A O 1
ATOM 754 N N . ASN A 1 98 ? -5.801 -8.789 -3.025 1.00 98.00 98 ASN A N 1
ATOM 755 C CA . ASN A 1 98 ? -7.006 -9.503 -3.447 1.00 98.00 98 ASN A CA 1
ATOM 756 C C . ASN A 1 98 ? -7.661 -10.198 -2.236 1.00 98.00 98 ASN A C 1
ATOM 758 O O . ASN A 1 98 ? -8.143 -9.533 -1.319 1.00 98.00 98 ASN A O 1
ATOM 762 N N . THR A 1 99 ? -7.645 -11.531 -2.195 1.00 97.00 99 THR A N 1
ATOM 763 C CA . THR A 1 99 ? -8.194 -12.342 -1.096 1.00 97.00 99 THR A CA 1
ATOM 764 C C . THR A 1 99 ? -7.135 -12.846 -0.110 1.00 97.00 99 THR A C 1
ATOM 766 O O . THR A 1 99 ? -7.483 -13.458 0.898 1.00 97.00 99 THR A O 1
ATOM 769 N N . THR A 1 100 ? -5.845 -12.633 -0.381 1.00 97.88 100 THR A N 1
ATOM 770 C CA . THR A 1 100 ? -4.740 -13.159 0.435 1.00 97.88 100 THR A CA 1
ATOM 771 C C . THR A 1 100 ? -4.372 -12.168 1.530 1.00 97.88 100 THR A C 1
ATOM 773 O O . THR A 1 100 ? -4.082 -11.012 1.233 1.00 97.88 100 THR A O 1
ATOM 776 N N . VAL A 1 101 ? -4.337 -12.611 2.791 1.00 98.12 101 VAL A N 1
ATOM 777 C CA . VAL A 1 101 ? -3.851 -11.788 3.911 1.00 98.12 101 VAL A CA 1
ATOM 778 C C . VAL A 1 101 ? -2.354 -11.540 3.738 1.00 98.12 101 VAL A C 1
ATOM 780 O O . VAL A 1 101 ? -1.574 -12.489 3.695 1.00 98.12 101 VAL A O 1
ATOM 783 N N . ILE A 1 102 ? -1.960 -10.270 3.670 1.00 98.06 102 ILE A N 1
ATOM 784 C CA . ILE A 1 102 ? -0.557 -9.842 3.540 1.00 98.06 102 ILE A CA 1
ATOM 785 C C . ILE A 1 102 ? -0.005 -9.220 4.821 1.00 98.06 102 ILE A C 1
ATOM 787 O O . ILE A 1 102 ? 1.207 -9.152 4.998 1.00 98.06 102 ILE A O 1
ATOM 791 N N . TYR A 1 103 ? -0.886 -8.790 5.726 1.00 98.50 103 TYR A N 1
ATOM 792 C CA . TYR A 1 103 ? -0.520 -8.274 7.039 1.00 98.50 103 TYR A CA 1
ATOM 793 C C . TYR A 1 103 ? -1.678 -8.460 8.021 1.00 98.50 103 TYR A C 1
ATOM 795 O O . TYR A 1 103 ? -2.845 -8.330 7.645 1.00 98.50 103 TYR A O 1
ATOM 803 N N . ALA A 1 104 ? -1.360 -8.739 9.283 1.00 97.50 104 ALA A N 1
ATOM 804 C CA . ALA A 1 104 ? -2.327 -8.785 10.370 1.00 97.50 104 ALA A CA 1
ATOM 805 C C . ALA A 1 104 ? -1.687 -8.271 11.663 1.00 97.50 104 ALA A C 1
ATOM 807 O O . ALA A 1 104 ? -0.544 -8.613 11.965 1.00 97.50 104 ALA A O 1
ATOM 808 N N . ALA A 1 105 ? -2.427 -7.473 12.430 1.00 94.31 105 ALA A N 1
ATOM 809 C CA . ALA A 1 105 ? -1.970 -6.948 13.711 1.00 94.31 105 ALA A CA 1
ATOM 810 C C . ALA A 1 105 ? -3.133 -6.744 14.685 1.00 94.31 105 ALA A C 1
ATOM 812 O O . ALA A 1 105 ? -4.236 -6.382 14.277 1.00 94.31 105 ALA A O 1
ATOM 813 N N . SER A 1 106 ? -2.856 -6.921 15.977 1.00 92.69 106 SER A N 1
ATOM 814 C CA . SER A 1 106 ? -3.739 -6.489 17.063 1.00 92.69 106 SER A CA 1
ATOM 815 C C . SER A 1 106 ? -3.276 -5.127 17.564 1.00 92.69 106 SER A C 1
ATOM 817 O O . SER A 1 106 ? -2.119 -4.955 17.950 1.00 92.69 106 SER A O 1
ATOM 819 N N . ILE A 1 107 ? -4.180 -4.158 17.541 1.00 88.56 107 ILE A N 1
ATOM 820 C CA . ILE A 1 107 ? -3.933 -2.766 17.902 1.00 88.56 107 ILE A CA 1
ATOM 821 C C . ILE A 1 107 ? -4.648 -2.516 19.225 1.00 88.56 107 ILE A C 1
ATOM 823 O O . ILE A 1 107 ? -5.797 -2.918 19.393 1.00 88.56 107 ILE A O 1
ATOM 827 N N . MET A 1 108 ? -3.954 -1.907 20.185 1.00 86.56 108 MET A N 1
ATOM 828 C CA . MET A 1 108 ? -4.431 -1.802 21.562 1.00 86.56 108 MET A CA 1
ATOM 829 C C . MET A 1 108 ? -4.449 -0.357 22.044 1.00 86.56 108 MET A C 1
ATOM 831 O O . MET A 1 108 ? -3.479 0.375 21.852 1.00 86.56 108 MET A O 1
ATOM 835 N N . GLY A 1 109 ? -5.518 0.007 22.750 1.00 82.69 109 GLY A N 1
ATOM 836 C CA . GLY A 1 109 ? -5.597 1.224 23.549 1.00 82.69 109 GLY A CA 1
ATOM 837 C C . GLY A 1 109 ? -5.604 2.510 22.732 1.00 82.69 109 GLY A C 1
ATOM 838 O O . GLY A 1 109 ? -5.038 3.500 23.189 1.00 82.69 109 GLY A O 1
ATOM 839 N N . ILE A 1 110 ? -6.215 2.507 21.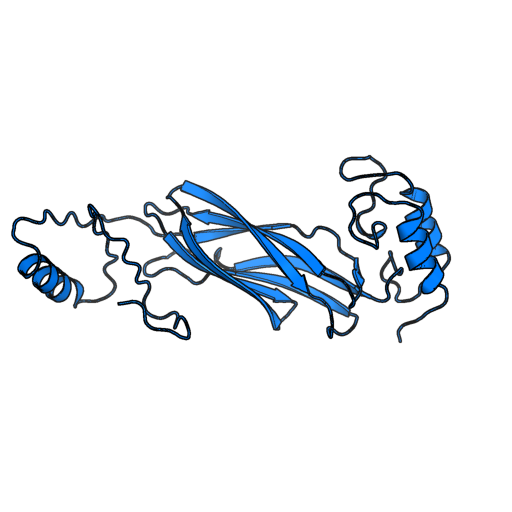544 1.00 88.88 110 ILE A N 1
ATOM 840 C CA . ILE A 1 110 ? -6.358 3.722 20.732 1.00 88.88 110 ILE A CA 1
ATOM 841 C C . ILE A 1 110 ? -7.367 4.642 21.419 1.00 88.88 110 ILE A C 1
ATOM 843 O O . ILE A 1 110 ? -8.529 4.250 21.531 1.00 88.88 110 ILE A O 1
ATOM 847 N N . PRO A 1 111 ? -6.973 5.839 21.895 1.00 92.50 111 PRO A N 1
ATOM 848 C CA . PRO A 1 111 ? -7.898 6.735 22.578 1.00 92.50 111 PRO A CA 1
ATOM 849 C C . PRO A 1 111 ? -9.027 7.214 21.660 1.00 92.50 111 PRO A C 1
ATOM 851 O O . PRO A 1 111 ? -8.848 7.330 20.447 1.00 92.50 111 PRO A O 1
ATOM 854 N N . SER A 1 112 ? -10.171 7.538 22.259 1.00 93.94 112 SER A N 1
ATOM 855 C CA . SER A 1 112 ? -11.301 8.175 21.572 1.00 93.94 112 SER A CA 1
ATOM 856 C C . SER A 1 112 ? -10.868 9.457 20.846 1.00 93.94 112 SER A C 1
ATOM 858 O O . SER A 1 112 ? -10.050 10.226 21.360 1.00 93.94 112 SER A O 1
ATOM 860 N N . GLY A 1 113 ? -11.402 9.670 19.642 1.00 94.62 113 GLY A N 1
ATOM 861 C CA . GLY A 1 113 ? -11.158 10.851 18.813 1.00 94.62 113 GLY A CA 1
ATOM 862 C C . GLY A 1 113 ? -9.756 10.934 18.203 1.00 94.62 113 GLY A C 1
ATOM 863 O O . GLY A 1 113 ? -9.356 12.010 17.753 1.00 94.62 113 GLY A O 1
ATOM 864 N N . THR A 1 114 ? -8.975 9.847 18.213 1.00 97.12 114 THR A N 1
ATOM 865 C CA . THR A 1 114 ? -7.596 9.843 17.699 1.00 97.12 114 THR A CA 1
ATOM 866 C C . THR A 1 114 ? -7.448 9.070 16.396 1.00 97.12 114 THR A C 1
ATOM 868 O O . THR A 1 114 ? -8.138 8.084 16.146 1.00 97.12 114 THR A O 1
ATOM 871 N N . ASN A 1 115 ? -6.488 9.512 15.581 1.00 97.06 115 ASN A N 1
ATOM 872 C CA . ASN A 1 115 ? -6.042 8.795 14.394 1.00 97.06 115 ASN A CA 1
ATOM 873 C C . ASN A 1 115 ? -4.728 8.070 14.681 1.00 97.06 115 ASN A C 1
ATOM 875 O O . ASN A 1 115 ? -3.841 8.612 15.344 1.00 97.06 115 ASN A O 1
ATOM 879 N N . VAL A 1 116 ? -4.577 6.876 14.118 1.00 97.12 116 VAL A N 1
ATOM 880 C CA . VAL A 1 116 ? -3.341 6.093 14.168 1.00 97.12 116 VAL A CA 1
ATOM 881 C C . VAL A 1 116 ? -2.978 5.618 12.769 1.00 97.12 116 VAL A C 1
ATOM 883 O O . VAL A 1 116 ? -3.831 5.133 12.031 1.00 97.12 116 VAL A O 1
ATOM 886 N N . THR A 1 117 ? -1.704 5.737 12.401 1.00 98.19 117 THR A N 1
ATOM 887 C CA . THR A 1 117 ? -1.184 5.183 11.148 1.00 98.19 117 THR A CA 1
ATOM 888 C C . THR A 1 117 ? -0.343 3.949 11.443 1.00 98.19 117 THR A C 1
ATOM 890 O O . THR A 1 117 ? 0.625 4.010 12.201 1.00 98.19 117 THR A O 1
ATOM 893 N N . ILE A 1 118 ? -0.711 2.831 10.824 1.00 98.06 118 ILE A N 1
ATOM 894 C CA . ILE A 1 118 ? -0.007 1.554 10.891 1.00 98.06 118 ILE A CA 1
ATOM 895 C C . ILE A 1 118 ? 0.764 1.354 9.589 1.00 98.06 118 ILE A C 1
ATOM 897 O O . ILE A 1 118 ? 0.182 1.397 8.506 1.00 98.06 118 ILE A O 1
ATOM 901 N N . THR A 1 119 ? 2.067 1.102 9.687 1.00 98.25 119 THR A N 1
ATOM 902 C CA . THR A 1 119 ? 2.896 0.727 8.536 1.00 98.25 119 THR A CA 1
ATOM 903 C C . THR A 1 119 ? 2.950 -0.795 8.422 1.00 98.25 119 THR A C 1
ATOM 905 O O . THR A 1 119 ? 3.632 -1.461 9.200 1.00 98.25 119 THR A O 1
ATOM 908 N N . ALA A 1 120 ? 2.226 -1.345 7.451 1.00 97.94 120 ALA A N 1
ATOM 909 C CA . ALA A 1 120 ? 2.224 -2.762 7.118 1.00 97.94 120 ALA A CA 1
ATOM 910 C C . ALA A 1 120 ? 3.380 -3.095 6.164 1.00 97.94 120 ALA A C 1
ATOM 912 O O . ALA A 1 120 ? 3.501 -2.495 5.095 1.00 97.94 120 ALA A O 1
ATOM 913 N N . GLU A 1 121 ? 4.219 -4.066 6.530 1.00 97.12 121 GLU A N 1
ATOM 914 C CA . GLU A 1 121 ? 5.280 -4.580 5.659 1.00 97.12 121 GLU A CA 1
ATOM 915 C C . GLU A 1 121 ? 4.772 -5.798 4.883 1.00 97.12 121 GLU A C 1
ATOM 917 O O . GLU A 1 121 ? 4.532 -6.858 5.460 1.00 97.12 121 GLU A O 1
ATOM 922 N N . TRP A 1 122 ? 4.610 -5.650 3.568 1.00 97.19 122 TRP A N 1
ATOM 923 C CA . TRP A 1 122 ? 4.227 -6.742 2.681 1.00 97.19 122 TRP A CA 1
ATOM 924 C C . TRP A 1 122 ? 5.451 -7.287 1.952 1.00 97.19 122 TRP A C 1
ATOM 926 O O . TRP A 1 122 ? 6.063 -6.602 1.133 1.00 97.19 122 TRP A O 1
ATOM 936 N N . ASN A 1 123 ? 5.796 -8.538 2.256 1.00 96.06 123 ASN A N 1
ATOM 937 C CA . ASN A 1 123 ? 6.790 -9.312 1.525 1.00 96.06 123 ASN A CA 1
ATOM 938 C C . ASN A 1 123 ? 6.144 -9.940 0.278 1.00 96.06 123 ASN A C 1
ATOM 940 O O . ASN A 1 123 ? 5.222 -10.749 0.393 1.00 96.06 123 ASN A O 1
ATOM 944 N N . THR A 1 124 ? 6.637 -9.579 -0.905 1.00 95.81 124 THR A N 1
ATOM 945 C CA . THR A 1 124 ? 6.062 -9.995 -2.193 1.00 95.81 124 THR A CA 1
ATOM 946 C C . THR A 1 124 ? 6.712 -11.260 -2.755 1.00 95.81 124 THR A C 1
ATOM 948 O O . THR A 1 124 ? 6.325 -11.730 -3.828 1.00 95.81 124 THR A O 1
ATOM 951 N N . TYR A 1 125 ? 7.672 -11.855 -2.038 1.00 94.69 125 TYR A N 1
ATOM 952 C CA . TYR A 1 125 ? 8.275 -13.125 -2.430 1.00 94.69 125 TYR A CA 1
ATOM 953 C C . TYR A 1 125 ? 7.216 -14.225 -2.531 1.00 94.69 125 TYR A C 1
ATOM 955 O O . TYR A 1 125 ? 6.450 -14.476 -1.604 1.00 94.69 125 TYR A O 1
ATOM 963 N N . GLY A 1 126 ? 7.200 -14.904 -3.678 1.00 92.31 126 GLY A N 1
ATOM 964 C CA . GLY A 1 126 ? 6.263 -15.992 -3.959 1.00 92.31 126 GLY A CA 1
ATOM 965 C C . GLY A 1 126 ? 4.901 -15.542 -4.492 1.00 92.31 126 GLY A C 1
ATOM 966 O O . GLY A 1 126 ? 4.118 -16.397 -4.900 1.00 92.31 126 GLY A O 1
ATOM 967 N N . PHE A 1 127 ? 4.629 -14.235 -4.561 1.00 95.81 127 PHE A N 1
ATOM 968 C CA . PHE A 1 127 ? 3.472 -13.737 -5.298 1.00 95.81 127 PHE A CA 1
ATOM 969 C C . PHE A 1 127 ? 3.733 -13.821 -6.806 1.00 95.81 127 PHE A C 1
ATOM 971 O O . PHE A 1 127 ? 4.836 -13.551 -7.297 1.00 95.81 127 PHE A O 1
ATOM 978 N N . THR A 1 128 ? 2.706 -14.229 -7.548 1.00 95.62 128 THR A N 1
ATOM 979 C CA . THR A 1 128 ? 2.719 -14.206 -9.012 1.00 95.62 128 THR A CA 1
ATOM 980 C C . THR A 1 128 ? 2.713 -12.768 -9.518 1.00 95.62 128 THR A C 1
ATOM 982 O O . THR A 1 128 ? 2.297 -11.850 -8.817 1.00 95.62 128 THR A O 1
ATOM 985 N N . LYS A 1 129 ? 3.182 -12.557 -10.746 1.00 95.31 129 LYS A N 1
ATOM 986 C CA . LYS A 1 129 ? 3.060 -11.248 -11.391 1.00 95.31 129 LYS A CA 1
ATOM 987 C C . LYS A 1 129 ? 1.600 -11.003 -11.773 1.00 95.31 129 LYS A C 1
ATOM 989 O O . LYS A 1 129 ? 0.861 -11.959 -12.008 1.00 95.31 129 LYS A O 1
ATOM 994 N N . GLY A 1 130 ? 1.178 -9.745 -11.778 1.00 95.75 130 GLY A N 1
ATOM 995 C CA . GLY A 1 130 ? -0.212 -9.360 -12.011 1.00 95.75 130 GLY A CA 1
ATOM 996 C C . GLY A 1 130 ? -0.676 -8.200 -11.138 1.00 95.75 130 GLY A C 1
ATOM 997 O O . GLY A 1 130 ? 0.085 -7.641 -10.346 1.00 95.75 130 GLY A O 1
ATOM 998 N N . GLU A 1 131 ? -1.945 -7.842 -11.307 1.00 97.12 131 GLU A N 1
ATOM 999 C CA . GLU A 1 131 ? -2.607 -6.792 -10.539 1.00 97.12 131 GLU A CA 1
ATOM 1000 C C . GLU A 1 131 ? -3.185 -7.341 -9.226 1.00 97.12 131 GLU A C 1
ATOM 1002 O O . GLU A 1 131 ? -3.837 -8.390 -9.181 1.00 97.12 131 GLU A O 1
ATOM 1007 N N . TYR A 1 132 ? -2.960 -6.597 -8.148 1.00 98.06 132 TYR A N 1
ATOM 1008 C CA . TYR A 1 132 ? -3.465 -6.887 -6.816 1.00 98.06 132 TYR A CA 1
ATOM 1009 C C . TYR A 1 132 ? -4.197 -5.674 -6.264 1.00 98.06 132 TYR A C 1
ATOM 1011 O O . TYR A 1 132 ? -3.590 -4.631 -6.023 1.00 98.06 132 TYR A O 1
ATOM 1019 N N . THR A 1 133 ? -5.491 -5.825 -5.998 1.00 98.50 133 THR A N 1
ATOM 1020 C CA . THR A 1 133 ? -6.261 -4.843 -5.237 1.00 98.50 133 THR A CA 1
ATOM 1021 C C . THR A 1 133 ? -5.864 -4.927 -3.769 1.00 98.50 133 THR A C 1
ATOM 1023 O O . THR A 1 133 ? -5.987 -5.978 -3.138 1.00 98.50 133 THR A O 1
ATOM 1026 N N . ILE A 1 134 ? -5.388 -3.816 -3.218 1.00 98.62 134 ILE A N 1
ATOM 1027 C CA . ILE A 1 134 ? -5.030 -3.684 -1.812 1.00 98.62 134 ILE A CA 1
ATOM 1028 C C . ILE A 1 134 ? -6.243 -3.184 -1.043 1.00 98.62 134 ILE A C 1
ATOM 1030 O O . ILE A 1 134 ? -6.808 -2.135 -1.356 1.00 98.62 134 ILE A O 1
ATOM 1034 N N . GLN A 1 135 ? -6.633 -3.923 -0.014 1.00 98.56 135 GLN A N 1
ATOM 1035 C CA . GLN A 1 135 ? -7.770 -3.574 0.831 1.00 98.56 135 GLN A CA 1
ATOM 1036 C C . GLN A 1 135 ? -7.492 -3.927 2.285 1.00 98.56 135 GLN A C 1
ATOM 1038 O O . GLN A 1 135 ? -6.816 -4.913 2.576 1.00 98.56 135 GLN A O 1
ATOM 1043 N N . ALA A 1 136 ? -8.010 -3.120 3.199 1.00 98.56 136 ALA A N 1
ATOM 1044 C CA . ALA A 1 136 ? -7.884 -3.334 4.630 1.00 98.56 136 ALA A CA 1
ATOM 1045 C C . ALA A 1 136 ? -9.255 -3.574 5.254 1.00 98.56 136 ALA A C 1
ATOM 1047 O O . ALA A 1 136 ? -10.265 -3.045 4.794 1.00 98.56 136 ALA A O 1
ATOM 1048 N N . TYR A 1 137 ? -9.255 -4.368 6.316 1.00 98.31 137 TYR A N 1
ATOM 1049 C CA . TYR A 1 137 ? -10.409 -4.629 7.154 1.00 98.31 137 TYR A CA 1
ATOM 1050 C C . TYR A 1 137 ? -9.987 -4.563 8.616 1.00 98.31 137 TYR A C 1
ATOM 1052 O O . TYR A 1 137 ? -9.020 -5.221 9.016 1.00 98.31 137 TYR A O 1
ATOM 1060 N N . VAL A 1 138 ? -10.724 -3.805 9.412 1.00 97.31 138 VAL A N 1
ATOM 1061 C CA . VAL A 1 138 ? -10.624 -3.814 10.865 1.00 97.31 138 VAL A CA 1
ATOM 1062 C C . VAL A 1 138 ? -11.815 -4.577 11.430 1.00 97.31 138 VAL A C 1
ATOM 1064 O O . VAL A 1 138 ? -12.926 -4.497 10.921 1.00 97.31 138 VAL A O 1
ATOM 1067 N N . ALA A 1 139 ? -11.573 -5.418 12.431 1.00 92.56 139 ALA A N 1
ATOM 1068 C CA . ALA A 1 139 ? -12.643 -6.175 13.060 1.00 92.56 139 ALA A CA 1
ATOM 1069 C C . ALA A 1 139 ? -13.610 -5.225 13.777 1.00 92.56 139 ALA A C 1
ATOM 1071 O O . ALA A 1 139 ? -13.165 -4.463 14.633 1.00 92.56 139 ALA A O 1
ATOM 1072 N N . ILE A 1 140 ? -14.901 -5.349 13.453 1.00 91.88 140 ILE A N 1
ATOM 1073 C CA . ILE A 1 140 ? -16.000 -4.636 14.114 1.00 91.88 140 ILE A CA 1
ATOM 1074 C C . ILE A 1 140 ? -15.889 -4.846 15.626 1.00 91.88 140 ILE A C 1
ATOM 1076 O O . ILE A 1 140 ? -15.865 -5.993 16.097 1.00 91.88 140 ILE A O 1
ATOM 1080 N N . VAL A 1 141 ? -15.810 -3.755 16.386 1.00 88.81 141 VAL A N 1
ATOM 1081 C CA . VAL A 1 141 ? -15.748 -3.834 17.847 1.00 88.81 141 VAL A CA 1
ATOM 1082 C C . VAL A 1 141 ? -17.151 -4.083 18.423 1.00 88.81 141 VAL A C 1
ATOM 1084 O O . VAL A 1 141 ? -18.150 -3.619 17.870 1.00 88.81 141 VAL A O 1
ATOM 1087 N N . PRO A 1 142 ? -17.298 -4.827 19.537 1.00 85.06 142 PRO A N 1
ATOM 1088 C CA . PRO A 1 142 ? -18.620 -5.152 20.072 1.00 85.06 142 PRO A CA 1
ATOM 1089 C C . PRO A 1 142 ? -19.453 -3.909 20.411 1.00 85.06 142 PRO A C 1
ATOM 1091 O O . PRO A 1 142 ? -19.083 -3.143 21.299 1.00 85.06 142 PRO A O 1
ATOM 1094 N N . GLY A 1 143 ? -20.606 -3.754 19.755 1.00 84.25 143 GLY A N 1
ATOM 1095 C CA . GLY A 1 143 ? -21.523 -2.622 19.940 1.00 84.25 143 GLY A CA 1
ATOM 1096 C C . GLY A 1 143 ? -21.297 -1.440 18.992 1.00 84.25 143 GLY A C 1
ATOM 1097 O O . GLY A 1 143 ? -22.022 -0.453 19.090 1.00 84.25 143 GLY A O 1
ATOM 1098 N N . GLU A 1 144 ? -20.336 -1.537 18.075 1.00 91.62 144 GLU A N 1
ATOM 1099 C CA . GLU A 1 144 ? -20.238 -0.650 16.915 1.00 91.62 144 GLU A CA 1
ATOM 1100 C C . GLU A 1 144 ? -21.444 -0.846 15.988 1.00 91.62 144 GLU A C 1
ATOM 1102 O O . GLU A 1 144 ? -21.921 -1.965 15.785 1.00 91.62 144 GLU A O 1
ATOM 1107 N N . THR A 1 145 ? -21.977 0.262 15.477 1.00 91.50 145 THR A N 1
ATOM 1108 C CA . THR A 1 145 ? -23.210 0.276 14.666 1.00 91.50 145 THR A CA 1
ATOM 1109 C C . THR A 1 145 ? -22.962 0.758 13.244 1.00 91.50 145 THR A C 1
ATOM 1111 O O . THR A 1 145 ? -23.567 0.232 12.310 1.00 91.50 145 THR A O 1
ATOM 1114 N N . GLU A 1 146 ? -22.029 1.690 13.070 1.00 94.12 146 GLU A N 1
ATOM 1115 C CA . GLU A 1 146 ? -21.510 2.105 11.773 1.00 94.12 146 GLU A CA 1
ATOM 1116 C C . GLU A 1 146 ? -20.404 1.131 11.373 1.00 94.12 146 GLU A C 1
ATOM 1118 O O . GLU A 1 146 ? -19.276 1.268 11.815 1.00 94.12 146 GLU A O 1
ATOM 1123 N N . THR A 1 147 ? -20.739 0.088 10.603 1.00 96.25 147 THR A N 1
ATOM 1124 C CA . THR A 1 147 ? -19.759 -0.969 10.278 1.00 96.25 147 THR A CA 1
ATOM 1125 C C . THR A 1 147 ? -19.206 -0.906 8.854 1.00 96.25 147 THR A C 1
ATOM 1127 O O . THR A 1 147 ? -18.555 -1.836 8.370 1.00 96.25 147 THR A O 1
ATOM 1130 N N . THR A 1 148 ? -19.586 0.124 8.098 1.00 97.19 148 THR A N 1
ATOM 1131 C CA . THR A 1 148 ? -19.283 0.205 6.658 1.00 97.19 148 THR A CA 1
ATOM 1132 C C . THR A 1 148 ? -17.897 0.772 6.376 1.00 97.19 148 THR A C 1
ATOM 1134 O O . THR A 1 148 ? -17.308 0.455 5.345 1.00 97.19 148 THR A O 1
ATOM 1137 N N . ASP A 1 149 ? -17.353 1.551 7.304 1.00 97.81 149 ASP A N 1
ATOM 1138 C CA . ASP A 1 149 ? -16.032 2.173 7.253 1.00 97.81 149 ASP A CA 1
ATOM 1139 C C . ASP A 1 149 ? -14.943 1.344 7.956 1.00 97.81 149 ASP A C 1
ATOM 1141 O O . ASP A 1 149 ? -13.762 1.691 7.901 1.00 97.81 149 ASP A O 1
ATOM 1145 N N . ASN A 1 150 ? -15.287 0.175 8.507 1.00 98.31 150 ASN A N 1
ATOM 1146 C CA . ASN A 1 150 ? -14.297 -0.816 8.928 1.00 98.31 150 ASN A CA 1
ATOM 1147 C C . ASN A 1 150 ? -13.564 -1.478 7.740 1.00 98.31 150 ASN A C 1
ATOM 1149 O O . ASN A 1 150 ? -12.638 -2.269 7.938 1.00 98.31 150 ASN A O 1
ATOM 1153 N N . ALA A 1 151 ? -13.979 -1.210 6.500 1.00 97.94 151 ALA A N 1
ATOM 1154 C CA . ALA A 1 151 ? -13.358 -1.728 5.289 1.00 97.94 151 ALA A CA 1
ATOM 1155 C C . ALA A 1 151 ? -12.967 -0.585 4.348 1.00 97.94 151 ALA A C 1
ATOM 1157 O O . ALA A 1 151 ? -13.734 0.348 4.131 1.00 97.94 151 ALA A O 1
ATOM 1158 N N . PHE A 1 152 ? -11.783 -0.679 3.741 1.00 98.62 152 PHE A N 1
ATOM 1159 C CA . PHE A 1 152 ? -11.297 0.338 2.808 1.00 98.62 152 PHE A CA 1
ATOM 1160 C C . PHE A 1 152 ? -10.515 -0.294 1.657 1.00 98.62 152 PHE A C 1
ATOM 1162 O O . PHE A 1 152 ? -9.632 -1.125 1.879 1.00 98.62 152 PHE A O 1
ATOM 1169 N N . ILE A 1 153 ? -10.800 0.134 0.425 1.00 98.25 153 ILE A N 1
ATOM 1170 C CA . ILE A 1 153 ? -10.049 -0.257 -0.776 1.00 98.25 153 ILE A CA 1
ATOM 1171 C C . ILE A 1 153 ? -9.011 0.830 -1.065 1.00 98.25 153 ILE A C 1
ATOM 1173 O O . ILE A 1 153 ? -9.356 1.970 -1.357 1.00 98.25 153 ILE A O 1
ATOM 1177 N N . GLY A 1 154 ? -7.730 0.472 -0.981 1.00 96.25 154 GLY A N 1
ATOM 1178 C CA . GLY A 1 154 ? -6.597 1.389 -1.134 1.00 96.25 154 GLY A CA 1
ATOM 1179 C C . GLY A 1 154 ? -6.142 1.626 -2.571 1.00 96.25 154 GLY A C 1
ATOM 1180 O O . GLY A 1 154 ? -5.330 2.515 -2.813 1.00 96.25 154 GLY A O 1
ATOM 1181 N N . GLY A 1 155 ? -6.644 0.832 -3.517 1.00 96.50 155 GLY A N 1
ATOM 1182 C CA . GLY A 1 155 ? -6.243 0.853 -4.923 1.00 96.50 155 GLY A CA 1
ATOM 1183 C C . GLY A 1 155 ? -5.495 -0.412 -5.329 1.00 96.50 155 GLY A C 1
ATOM 1184 O O . GLY A 1 155 ? -5.504 -1.406 -4.604 1.00 96.50 155 GLY A O 1
ATOM 1185 N N . SER A 1 156 ? -4.857 -0.379 -6.495 1.00 97.19 156 SER A N 1
ATOM 1186 C CA . SER A 1 156 ? -4.154 -1.533 -7.059 1.00 97.19 156 SER A CA 1
ATOM 1187 C C . SER A 1 156 ? -2.640 -1.349 -7.045 1.00 97.19 156 SER A C 1
ATOM 1189 O O . SER A 1 156 ? -2.124 -0.250 -7.260 1.00 97.19 156 SER A O 1
ATOM 1191 N N . MET A 1 157 ? -1.928 -2.454 -6.844 1.00 97.38 157 MET A N 1
ATOM 1192 C CA . MET A 1 157 ? -0.494 -2.578 -7.080 1.00 97.38 157 MET A CA 1
ATOM 1193 C C . MET A 1 157 ? -0.233 -3.651 -8.134 1.00 97.38 157 MET A C 1
ATOM 1195 O O . MET A 1 157 ? -0.897 -4.684 -8.156 1.00 97.38 157 MET A O 1
ATOM 1199 N N . TYR A 1 158 ? 0.767 -3.423 -8.974 1.00 97.06 158 TYR A N 1
ATOM 1200 C CA . TYR A 1 158 ? 1.193 -4.340 -10.021 1.00 97.06 158 TYR A CA 1
ATOM 1201 C C . TYR A 1 158 ? 2.501 -4.995 -9.603 1.00 97.06 158 TYR A C 1
ATOM 1203 O O . TYR A 1 158 ? 3.516 -4.321 -9.414 1.00 97.06 158 TYR A O 1
ATOM 1211 N N . ILE A 1 159 ? 2.473 -6.316 -9.452 1.00 97.19 159 ILE A N 1
ATOM 1212 C CA . ILE A 1 159 ? 3.680 -7.117 -9.293 1.00 97.19 159 ILE A CA 1
ATOM 1213 C C . ILE A 1 159 ? 4.195 -7.461 -10.687 1.00 97.19 159 ILE A C 1
ATOM 1215 O O . ILE A 1 159 ? 3.493 -8.110 -11.457 1.00 97.19 159 ILE A O 1
ATOM 1219 N N . THR A 1 160 ? 5.421 -7.052 -11.004 1.00 96.31 160 THR A N 1
ATOM 1220 C CA . THR A 1 160 ? 6.070 -7.297 -12.299 1.00 96.31 160 THR A CA 1
ATOM 1221 C C . THR A 1 160 ? 7.554 -7.671 -12.135 1.00 96.31 160 THR A C 1
ATOM 1223 O O . THR A 1 160 ? 8.026 -8.004 -11.042 1.00 96.31 160 THR A O 1
ATOM 1226 N N . ILE A 1 161 ? 8.289 -7.756 -13.242 1.00 96.00 161 ILE A N 1
ATOM 1227 C CA . ILE A 1 161 ? 9.726 -8.006 -13.277 1.00 96.00 161 ILE A CA 1
ATOM 1228 C C . ILE A 1 161 ? 10.434 -6.832 -12.601 1.00 96.00 161 ILE A C 1
ATOM 1230 O O . ILE A 1 161 ? 10.102 -5.671 -12.817 1.00 96.00 161 ILE A O 1
ATOM 1234 N N . GLN A 1 162 ? 11.455 -7.113 -11.793 1.00 95.75 162 GLN A N 1
ATOM 1235 C CA . GLN A 1 162 ? 12.277 -6.044 -11.237 1.00 95.75 162 GLN A CA 1
ATOM 1236 C C . GLN A 1 162 ? 12.894 -5.203 -12.367 1.00 95.75 162 GLN A C 1
ATOM 1238 O O . GLN A 1 162 ? 13.645 -5.729 -13.181 1.00 95.75 162 GLN A O 1
ATOM 1243 N N . GLY A 1 163 ? 12.581 -3.906 -12.396 1.00 96.31 163 GLY A N 1
ATOM 1244 C CA . GLY A 1 163 ? 13.037 -2.981 -13.436 1.00 96.31 163 GLY A CA 1
ATOM 1245 C C . GLY A 1 163 ? 12.005 -2.644 -14.515 1.00 96.31 163 GLY A C 1
ATOM 1246 O O . GLY A 1 163 ? 12.268 -1.722 -15.278 1.00 96.31 163 GLY A O 1
ATOM 1247 N N . ASP A 1 164 ? 10.856 -3.322 -14.559 1.00 97.81 164 ASP A N 1
ATOM 1248 C CA . ASP A 1 164 ? 9.694 -2.894 -15.350 1.00 97.81 164 ASP A CA 1
ATOM 1249 C C . ASP A 1 164 ? 8.945 -1.824 -14.538 1.00 97.81 164 ASP A C 1
ATOM 1251 O O . ASP A 1 164 ? 8.332 -2.112 -13.511 1.00 97.81 164 ASP A O 1
ATOM 1255 N N . ILE A 1 165 ? 9.104 -0.562 -14.933 1.00 98.12 165 ILE A N 1
ATOM 1256 C CA . ILE A 1 165 ? 8.644 0.625 -14.200 1.00 98.12 165 ILE A CA 1
ATOM 1257 C C . ILE A 1 165 ? 7.241 1.031 -14.661 1.00 98.12 165 ILE A C 1
ATOM 1259 O O . ILE A 1 165 ? 6.488 1.626 -13.881 1.00 98.12 165 ILE A O 1
ATOM 1263 N N . ASN A 1 166 ? 6.892 0.745 -15.919 1.00 97.12 166 ASN A N 1
ATOM 1264 C CA . ASN A 1 166 ? 5.590 1.082 -16.497 1.00 97.12 166 ASN A CA 1
ATOM 1265 C C . ASN A 1 166 ? 4.565 -0.062 -16.425 1.00 97.12 166 ASN A C 1
ATOM 1267 O O . ASN A 1 166 ? 3.418 0.159 -16.814 1.00 97.12 166 ASN A O 1
ATOM 1271 N N . ALA A 1 167 ? 4.962 -1.227 -15.903 1.00 96.25 167 ALA A N 1
ATOM 1272 C CA . ALA A 1 167 ? 4.155 -2.438 -15.815 1.00 96.25 167 ALA A CA 1
ATOM 1273 C C . ALA A 1 167 ? 3.652 -2.933 -17.186 1.00 96.25 167 ALA A C 1
ATOM 1275 O O . ALA A 1 167 ? 2.539 -3.450 -17.283 1.00 96.25 167 ALA A O 1
ATOM 1276 N N . ASP A 1 168 ? 4.455 -2.774 -18.248 1.00 96.25 168 ASP A N 1
ATOM 1277 C CA . ASP A 1 168 ? 4.153 -3.320 -19.581 1.00 96.25 168 ASP A CA 1
ATOM 1278 C C . ASP A 1 168 ? 4.655 -4.762 -19.785 1.00 96.25 168 ASP A C 1
ATOM 1280 O O . ASP A 1 168 ? 4.570 -5.301 -20.891 1.00 96.25 168 ASP A O 1
ATOM 1284 N N . TYR A 1 169 ? 5.114 -5.396 -18.699 1.00 95.62 169 TYR A N 1
ATOM 1285 C CA . TYR A 1 169 ? 5.659 -6.753 -18.620 1.00 95.62 169 TYR A CA 1
ATOM 1286 C C . TYR A 1 169 ? 6.968 -6.953 -19.392 1.00 95.62 169 TYR A C 1
ATOM 1288 O O . TYR A 1 169 ? 7.413 -8.092 -19.573 1.00 95.62 169 TYR A O 1
ATOM 1296 N N . VAL A 1 170 ? 7.628 -5.872 -19.822 1.00 97.00 170 VAL A N 1
ATOM 1297 C CA . VAL A 1 170 ? 8.881 -5.931 -20.577 1.00 97.00 170 VAL A CA 1
ATOM 1298 C C . VAL A 1 170 ? 9.883 -4.912 -20.051 1.00 97.00 170 VAL A C 1
ATOM 1300 O O . VAL A 1 170 ? 9.744 -3.725 -20.295 1.00 97.00 170 VAL A O 1
ATOM 1303 N N . VAL A 1 171 ? 11.003 -5.367 -19.486 1.00 98.38 171 VAL A N 1
ATOM 1304 C CA . VAL A 1 171 ? 12.077 -4.446 -19.077 1.00 98.38 171 VAL A CA 1
ATOM 1305 C C . VAL A 1 171 ? 12.842 -3.969 -20.312 1.00 98.38 171 VAL A C 1
ATOM 1307 O O . VAL A 1 171 ? 13.637 -4.717 -20.886 1.00 98.38 171 VAL A O 1
ATOM 1310 N N . ASN A 1 172 ? 12.622 -2.733 -20.751 1.00 98.38 172 ASN A N 1
ATOM 1311 C CA . ASN A 1 172 ? 13.210 -2.198 -21.976 1.00 98.38 172 ASN A CA 1
ATOM 1312 C C . ASN A 1 172 ? 13.600 -0.712 -21.873 1.00 98.38 172 ASN A C 1
ATOM 1314 O O . ASN A 1 172 ? 13.725 -0.124 -20.799 1.00 98.38 172 ASN A O 1
ATOM 1318 N N . PHE A 1 173 ? 13.881 -0.089 -23.021 1.00 98.31 173 PHE A N 1
ATOM 1319 C CA . PHE A 1 173 ? 14.332 1.300 -23.070 1.00 98.31 173 PHE A CA 1
ATOM 1320 C C . PHE A 1 173 ? 13.274 2.290 -22.556 1.00 98.31 173 PHE A C 1
ATOM 1322 O O . PHE A 1 173 ? 13.642 3.378 -22.122 1.00 98.31 173 PHE A O 1
ATOM 1329 N N . LYS A 1 174 ? 11.982 1.937 -22.571 1.00 98.56 174 LYS A N 1
ATOM 1330 C CA . LYS A 1 174 ? 10.910 2.748 -21.981 1.00 98.56 174 LYS A CA 1
ATOM 1331 C C . LYS A 1 174 ? 11.070 2.870 -20.467 1.00 98.56 174 LYS A C 1
ATOM 1333 O O . LYS A 1 174 ? 10.959 3.978 -19.949 1.00 98.56 174 LYS A O 1
ATOM 1338 N N . ASP A 1 175 ? 11.416 1.786 -19.778 1.00 98.69 175 ASP A N 1
ATOM 1339 C CA . ASP A 1 175 ? 11.712 1.826 -18.343 1.00 98.69 175 ASP A CA 1
ATOM 1340 C C . ASP A 1 175 ? 12.957 2.660 -18.073 1.00 98.69 175 ASP A C 1
ATOM 1342 O O . ASP A 1 175 ? 12.968 3.511 -17.187 1.00 98.69 175 ASP A O 1
ATOM 1346 N N . ALA A 1 176 ? 13.992 2.490 -18.900 1.00 98.62 176 ALA A N 1
ATOM 1347 C CA . ALA A 1 176 ? 15.207 3.288 -18.787 1.00 98.62 176 ALA A CA 1
ATOM 1348 C C . ALA A 1 176 ? 14.935 4.793 -18.981 1.00 98.62 176 ALA A C 1
ATOM 1350 O O . ALA A 1 176 ? 15.548 5.611 -18.296 1.00 98.62 176 ALA A O 1
ATOM 1351 N N . ILE A 1 177 ? 14.000 5.171 -19.864 1.00 98.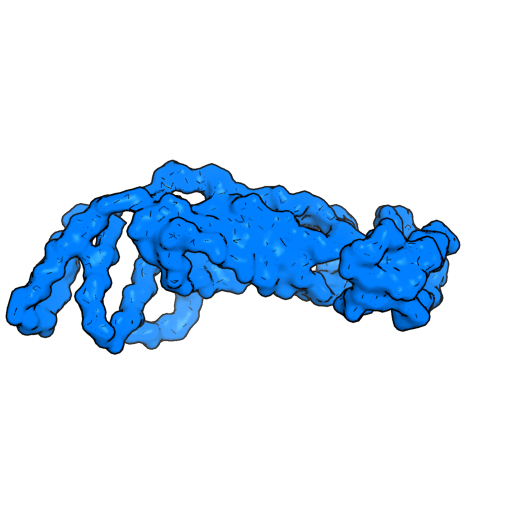62 177 ILE A N 1
ATOM 1352 C CA . ILE A 1 177 ? 13.547 6.562 -20.028 1.00 98.62 177 ILE A CA 1
ATOM 1353 C C . ILE A 1 177 ? 12.858 7.063 -18.753 1.00 98.62 177 ILE A C 1
ATOM 1355 O O . ILE A 1 177 ? 13.165 8.166 -18.303 1.00 98.62 177 ILE A O 1
ATOM 1359 N N . LEU A 1 178 ? 11.961 6.272 -18.153 1.00 98.69 178 LEU A N 1
ATOM 1360 C CA . LEU A 1 178 ? 11.268 6.652 -16.915 1.00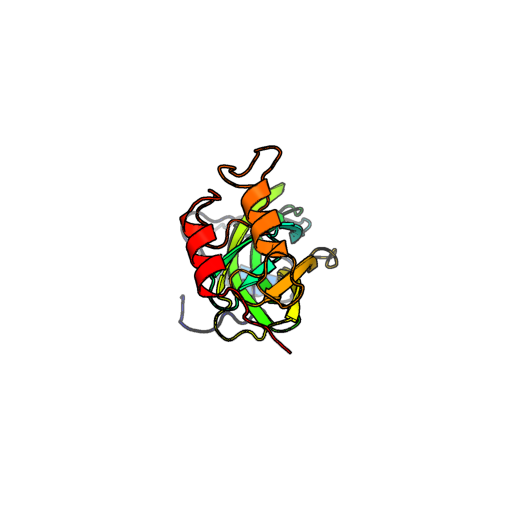 98.69 178 LEU A CA 1
ATOM 1361 C C . LEU A 1 178 ? 12.232 6.806 -15.736 1.00 98.69 178 LEU A C 1
ATOM 1363 O O . LEU A 1 178 ? 12.121 7.771 -14.979 1.00 98.69 178 LEU A O 1
ATOM 1367 N N . LEU A 1 179 ? 13.201 5.897 -15.611 1.00 98.75 179 LEU A N 1
ATOM 1368 C CA . LEU A 1 179 ? 14.262 5.992 -14.614 1.00 98.75 179 LEU A CA 1
ATOM 1369 C C . LEU A 1 179 ? 15.140 7.220 -14.859 1.00 98.75 179 LEU A C 1
ATOM 1371 O O . LEU A 1 179 ? 15.397 7.989 -13.937 1.00 98.75 179 LEU A O 1
ATOM 1375 N N . GLY A 1 180 ? 15.575 7.431 -16.104 1.00 98.62 180 GLY A N 1
ATOM 1376 C CA . GLY A 1 180 ? 16.415 8.563 -16.492 1.00 98.62 180 GLY A CA 1
ATOM 1377 C C . GLY A 1 180 ? 15.749 9.917 -16.234 1.00 98.62 180 GLY A C 1
ATOM 1378 O O . GLY A 1 180 ? 16.410 10.838 -15.762 1.00 98.62 180 GLY A O 1
ATOM 1379 N N . ALA A 1 181 ? 14.440 10.029 -16.473 1.00 98.62 181 ALA A N 1
ATOM 1380 C CA . ALA A 1 181 ? 13.668 11.246 -16.210 1.00 98.62 181 ALA A CA 1
ATOM 1381 C C . ALA A 1 181 ? 13.592 11.606 -14.712 1.00 98.62 181 ALA A C 1
ATOM 1383 O O . ALA A 1 181 ? 13.535 12.786 -14.355 1.00 98.62 181 ALA A O 1
ATOM 1384 N N . ALA A 1 182 ? 13.621 10.598 -13.840 1.00 98.62 182 ALA A N 1
ATOM 1385 C CA . ALA A 1 182 ? 13.551 10.761 -12.391 1.00 98.62 182 ALA A CA 1
ATOM 1386 C C . ALA A 1 182 ? 14.925 10.669 -11.698 1.00 98.62 182 ALA A C 1
ATOM 1388 O O . ALA A 1 182 ? 15.010 10.748 -10.472 1.00 98.62 182 ALA A O 1
ATOM 1389 N N . PHE A 1 183 ? 16.014 10.504 -12.452 1.00 98.56 183 PHE A N 1
ATOM 1390 C CA . PHE A 1 183 ? 17.340 10.260 -11.891 1.00 98.56 183 PHE A CA 1
ATOM 1391 C C . PHE A 1 183 ? 17.811 11.414 -10.995 1.00 98.56 183 PHE A C 1
ATOM 1393 O O . PHE A 1 183 ? 17.757 12.584 -11.368 1.00 98.56 183 PHE A O 1
ATOM 1400 N N . GLY A 1 184 ? 18.301 11.072 -9.806 1.00 98.38 184 GLY A N 1
ATOM 1401 C CA . GLY A 1 184 ? 18.749 12.001 -8.769 1.00 98.38 184 GLY A CA 1
ATOM 1402 C C . GLY A 1 184 ? 17.642 12.526 -7.851 1.00 98.38 184 GLY A C 1
ATOM 1403 O O . GLY A 1 184 ? 17.970 13.191 -6.868 1.00 98.38 184 GLY A O 1
ATOM 1404 N N . SER A 1 185 ? 16.370 12.233 -8.139 1.00 98.75 185 SER A N 1
ATOM 1405 C CA . SER A 1 185 ? 15.235 12.726 -7.351 1.00 98.75 185 SER A CA 1
ATOM 1406 C C . SER A 1 185 ? 14.950 11.890 -6.097 1.00 98.75 185 SER A C 1
ATOM 1408 O O . SER A 1 185 ? 15.399 10.745 -5.961 1.00 98.75 185 SER A O 1
ATOM 1410 N N . ARG A 1 186 ? 14.208 12.496 -5.168 1.00 98.38 186 ARG A N 1
ATOM 1411 C CA . ARG A 1 186 ? 13.768 11.961 -3.871 1.00 98.38 186 ARG A CA 1
ATOM 1412 C C . ARG A 1 186 ? 12.290 12.298 -3.628 1.00 98.38 186 ARG A C 1
ATOM 1414 O O . ARG A 1 186 ? 11.758 13.185 -4.300 1.00 98.38 186 ARG A O 1
ATOM 1421 N N . PRO A 1 187 ? 11.616 11.663 -2.649 1.00 97.75 187 PRO A N 1
ATOM 1422 C CA . PRO A 1 187 ? 10.245 12.019 -2.297 1.00 97.75 187 PRO A CA 1
ATOM 1423 C C . PRO A 1 187 ? 10.071 13.527 -2.068 1.00 97.75 187 PRO A C 1
ATOM 1425 O O . PRO A 1 187 ? 10.761 14.122 -1.241 1.00 97.75 187 PRO A O 1
ATOM 1428 N N . GLY A 1 188 ? 9.130 14.128 -2.799 1.00 96.94 188 GLY A N 1
ATOM 1429 C CA . GLY A 1 188 ? 8.836 15.564 -2.763 1.00 96.94 188 GLY A CA 1
ATOM 1430 C C . GLY A 1 188 ? 9.435 16.370 -3.919 1.00 96.94 188 GLY A C 1
ATOM 1431 O O . GLY A 1 188 ? 8.962 17.476 -4.177 1.00 96.94 188 GLY A O 1
ATOM 1432 N N . ASP A 1 189 ? 10.409 15.823 -4.651 1.00 98.50 189 ASP A N 1
ATOM 1433 C CA . ASP A 1 189 ? 10.952 16.484 -5.837 1.00 98.50 189 ASP A CA 1
ATOM 1434 C C . ASP A 1 189 ? 9.942 16.464 -7.004 1.00 98.50 189 ASP A C 1
ATOM 1436 O O . ASP A 1 189 ? 9.214 15.481 -7.172 1.00 98.50 189 ASP A O 1
ATOM 1440 N N . PRO A 1 190 ? 9.906 17.499 -7.869 1.00 98.12 190 PRO A N 1
ATOM 1441 C CA . PRO A 1 190 ? 8.932 17.580 -8.964 1.00 98.12 190 PRO A CA 1
ATOM 1442 C C . PRO A 1 190 ? 9.011 16.437 -9.983 1.00 98.12 190 PRO A C 1
ATOM 1444 O O . PRO A 1 190 ? 8.017 16.128 -10.633 1.00 98.12 190 PRO A O 1
ATOM 1447 N N . ASN A 1 191 ? 10.190 15.834 -10.151 1.00 97.94 191 ASN A N 1
ATOM 1448 C CA . ASN A 1 191 ? 10.425 14.713 -11.059 1.00 97.94 191 ASN A CA 1
ATOM 1449 C C . ASN A 1 191 ? 10.491 13.355 -10.339 1.00 97.94 191 ASN A C 1
ATOM 1451 O O . ASN A 1 191 ? 10.915 12.374 -10.948 1.00 97.94 191 ASN A O 1
ATOM 1455 N N . TRP A 1 192 ? 10.081 13.285 -9.067 1.00 98.44 192 TRP A N 1
ATOM 1456 C CA . TRP A 1 192 ? 10.014 12.032 -8.322 1.00 98.44 192 TRP A CA 1
ATOM 1457 C C . TRP A 1 192 ? 9.044 11.050 -8.980 1.00 98.44 192 TRP A C 1
ATOM 1459 O O . TRP A 1 192 ? 7.846 11.314 -9.098 1.00 98.44 192 TRP A O 1
ATOM 1469 N N . ASN A 1 193 ? 9.562 9.886 -9.367 1.00 98.38 193 ASN A N 1
ATOM 1470 C CA . ASN A 1 193 ? 8.758 8.752 -9.798 1.00 98.38 193 ASN A CA 1
ATOM 1471 C C . ASN A 1 193 ? 8.998 7.579 -8.838 1.00 98.38 193 ASN A C 1
ATOM 1473 O O . ASN A 1 193 ? 10.011 6.894 -8.971 1.00 98.38 193 ASN A O 1
ATOM 1477 N N . PRO A 1 194 ? 8.074 7.281 -7.913 1.00 97.56 194 PRO A N 1
ATOM 1478 C CA . PRO A 1 194 ? 8.298 6.239 -6.915 1.00 97.56 194 PRO A CA 1
ATOM 1479 C C . PRO A 1 194 ? 8.445 4.831 -7.520 1.00 97.56 194 PRO A C 1
ATOM 1481 O O . PRO A 1 194 ? 9.044 3.960 -6.896 1.00 97.56 194 PRO A O 1
ATOM 1484 N N . ASN A 1 195 ? 7.958 4.589 -8.745 1.00 98.25 195 ASN A N 1
ATOM 1485 C CA . ASN A 1 195 ? 8.163 3.311 -9.434 1.00 98.25 195 ASN A CA 1
ATOM 1486 C C . ASN A 1 195 ? 9.608 3.144 -9.946 1.00 98.25 195 ASN A C 1
ATOM 1488 O O . ASN A 1 195 ? 10.058 2.015 -10.121 1.00 98.25 195 ASN A O 1
ATOM 1492 N N . ALA A 1 196 ? 10.341 4.244 -10.153 1.00 98.25 196 ALA A N 1
ATOM 1493 C CA . ALA A 1 196 ? 11.739 4.227 -10.586 1.00 98.25 196 ALA A CA 1
ATOM 1494 C C . ALA A 1 196 ? 12.745 4.057 -9.430 1.00 98.25 196 ALA A C 1
ATOM 1496 O O . ALA A 1 196 ? 13.911 3.768 -9.691 1.00 98.25 196 ALA A O 1
ATOM 1497 N N . ASP A 1 197 ? 12.306 4.187 -8.173 1.00 97.88 197 ASP A N 1
ATOM 1498 C CA . ASP A 1 197 ? 13.066 3.769 -6.987 1.00 97.88 197 ASP A CA 1
ATOM 1499 C C . ASP A 1 197 ? 12.893 2.254 -6.803 1.00 97.88 197 ASP A C 1
ATOM 1501 O O . ASP A 1 197 ? 11.999 1.758 -6.103 1.00 97.88 197 ASP A O 1
ATOM 1505 N N . ILE A 1 198 ? 13.689 1.493 -7.551 1.00 96.69 198 ILE A N 1
ATOM 1506 C CA . ILE A 1 198 ? 13.560 0.042 -7.680 1.00 96.69 198 ILE A CA 1
ATOM 1507 C C . ILE A 1 198 ? 14.018 -0.642 -6.390 1.00 96.69 198 ILE A C 1
ATOM 1509 O O . ILE A 1 198 ? 13.411 -1.643 -5.994 1.00 96.69 198 ILE A O 1
ATOM 1513 N N . ASN A 1 199 ? 15.055 -0.116 -5.730 1.00 95.06 199 ASN A N 1
ATOM 1514 C CA . ASN A 1 199 ? 15.581 -0.687 -4.489 1.00 95.06 199 ASN A CA 1
ATOM 1515 C C . ASN A 1 199 ? 14.847 -0.200 -3.220 1.00 95.06 199 ASN A C 1
ATOM 1517 O O . ASN A 1 199 ? 14.997 -0.830 -2.172 1.00 95.06 199 ASN A O 1
ATOM 1521 N N . GLY A 1 200 ? 14.033 0.856 -3.318 1.00 94.31 200 GLY A N 1
ATOM 1522 C CA . GLY A 1 200 ? 13.245 1.399 -2.214 1.00 94.31 200 GLY A CA 1
ATOM 1523 C C . GLY A 1 200 ? 14.065 2.199 -1.198 1.00 94.31 200 GLY A C 1
ATOM 1524 O O . GLY A 1 200 ? 13.677 2.250 -0.027 1.00 94.31 200 GLY A O 1
ATOM 1525 N N . ASP A 1 201 ? 15.207 2.773 -1.596 1.00 96.00 201 ASP A N 1
ATOM 1526 C CA . ASP A 1 201 ? 16.078 3.572 -0.723 1.00 96.00 201 ASP A CA 1
ATOM 1527 C C . ASP A 1 201 ? 15.723 5.074 -0.692 1.00 96.00 201 ASP A C 1
ATOM 1529 O O . ASP A 1 201 ? 16.401 5.859 -0.021 1.00 96.00 201 ASP A O 1
ATOM 1533 N N . ASN A 1 202 ? 14.595 5.451 -1.311 1.00 96.75 202 ASN A N 1
ATOM 1534 C CA . ASN A 1 202 ? 14.067 6.811 -1.450 1.00 96.75 202 ASN A CA 1
ATOM 1535 C C . ASN A 1 202 ? 14.986 7.758 -2.242 1.00 96.75 202 ASN A C 1
ATOM 1537 O O . ASN A 1 202 ? 14.895 8.982 -2.087 1.00 96.75 202 ASN A O 1
ATOM 1541 N N . ILE A 1 203 ? 15.885 7.225 -3.075 1.00 98.12 203 ILE A N 1
ATOM 1542 C CA . ILE A 1 203 ? 16.760 8.013 -3.946 1.00 98.12 203 ILE A CA 1
ATOM 1543 C C . ILE A 1 203 ? 16.927 7.296 -5.284 1.00 98.12 203 ILE A C 1
ATOM 1545 O O . ILE A 1 203 ? 17.644 6.308 -5.365 1.00 98.12 203 ILE A O 1
ATOM 1549 N N . ILE A 1 204 ? 16.419 7.871 -6.373 1.00 98.75 204 ILE A N 1
ATOM 1550 C CA . ILE A 1 204 ? 16.594 7.263 -7.701 1.00 98.75 204 ILE A CA 1
ATOM 1551 C C . ILE A 1 204 ? 18.014 7.536 -8.188 1.00 98.75 204 ILE A C 1
ATOM 1553 O O . ILE A 1 204 ? 18.382 8.681 -8.452 1.00 98.75 204 ILE A O 1
ATOM 1557 N N . ASN A 1 205 ? 18.850 6.506 -8.282 1.00 98.62 205 ASN A N 1
ATOM 1558 C CA . ASN A 1 205 ? 20.260 6.657 -8.629 1.00 98.62 205 ASN A CA 1
ATOM 1559 C C . ASN A 1 205 ? 20.823 5.454 -9.409 1.00 98.62 205 ASN A C 1
ATOM 1561 O O . ASN A 1 205 ? 20.103 4.631 -9.972 1.00 98.62 205 ASN A O 1
ATOM 1565 N N . PHE A 1 206 ? 22.154 5.366 -9.502 1.00 98.31 206 PHE A N 1
ATOM 1566 C CA . PHE A 1 206 ? 22.823 4.310 -10.262 1.00 98.31 206 PHE A CA 1
ATOM 1567 C C . PHE A 1 206 ? 22.520 2.899 -9.731 1.00 98.31 206 PHE A C 1
ATOM 1569 O O . PHE A 1 206 ? 22.620 1.943 -10.495 1.00 98.31 206 PHE A O 1
ATOM 1576 N N . LYS A 1 207 ? 22.135 2.744 -8.458 1.00 98.38 207 LYS A N 1
ATOM 1577 C CA . LYS A 1 207 ? 21.702 1.456 -7.903 1.00 98.38 207 LYS A CA 1
ATOM 1578 C C . LYS A 1 207 ? 20.412 0.968 -8.560 1.00 98.38 207 LYS A C 1
ATOM 1580 O O . LYS A 1 207 ? 20.332 -0.206 -8.907 1.00 98.38 207 LYS A O 1
ATOM 1585 N N . ASP A 1 208 ? 19.447 1.855 -8.788 1.00 98.44 208 ASP A N 1
ATOM 1586 C CA . ASP A 1 208 ? 18.214 1.521 -9.508 1.00 98.44 208 ASP A CA 1
ATOM 1587 C C . ASP A 1 208 ? 18.522 1.190 -10.964 1.00 98.44 208 ASP A C 1
ATOM 1589 O O . ASP A 1 208 ? 18.054 0.183 -11.491 1.00 98.44 208 ASP A O 1
ATOM 1593 N N . ALA A 1 209 ? 19.407 1.971 -11.592 1.00 98.44 209 ALA A N 1
ATOM 1594 C CA . ALA A 1 209 ? 19.852 1.706 -12.957 1.00 98.44 209 ALA A CA 1
ATOM 1595 C C . ALA A 1 209 ? 20.540 0.333 -13.092 1.00 98.44 209 ALA A C 1
ATOM 1597 O O . ALA A 1 209 ? 20.337 -0.353 -14.093 1.00 98.44 209 ALA A O 1
ATOM 1598 N N . ILE A 1 210 ? 21.313 -0.100 -12.086 1.00 98.31 210 ILE A N 1
ATOM 1599 C CA . ILE A 1 210 ? 21.908 -1.446 -12.038 1.00 98.31 210 ILE A CA 1
ATOM 1600 C C . ILE A 1 210 ? 20.817 -2.522 -11.966 1.00 98.31 210 ILE A C 1
ATOM 1602 O O . ILE A 1 210 ? 20.908 -3.512 -12.692 1.00 98.31 210 ILE A O 1
ATOM 1606 N N . LEU A 1 211 ? 19.787 -2.344 -11.131 1.00 97.56 211 LEU A N 1
ATOM 1607 C CA . LEU A 1 211 ? 18.691 -3.315 -11.008 1.00 97.56 211 LEU A CA 1
ATOM 1608 C C . LEU A 1 211 ? 17.855 -3.416 -12.288 1.00 97.56 211 LEU A C 1
ATOM 1610 O O . LEU A 1 211 ? 17.504 -4.524 -12.698 1.00 97.56 211 LEU A O 1
ATOM 1614 N N . LEU A 1 212 ? 17.589 -2.285 -12.945 1.00 98.25 212 LEU A N 1
ATOM 1615 C CA . LEU A 1 212 ? 16.954 -2.256 -14.262 1.00 98.25 212 LEU A CA 1
ATOM 1616 C C . LEU A 1 212 ? 17.832 -2.969 -15.297 1.00 98.25 212 LEU A C 1
ATOM 1618 O O . LEU A 1 212 ? 17.375 -3.887 -15.975 1.00 98.25 212 LEU A O 1
ATOM 1622 N N . GLY A 1 213 ? 19.113 -2.601 -15.382 1.00 98.06 213 GLY A N 1
ATOM 1623 C CA . GLY A 1 213 ? 20.068 -3.175 -16.332 1.00 98.06 213 GLY A CA 1
ATOM 1624 C C . GLY A 1 213 ? 20.251 -4.687 -16.173 1.00 98.06 213 GLY A C 1
ATOM 1625 O O . GLY A 1 213 ? 20.313 -5.405 -17.168 1.00 98.06 213 GLY A O 1
ATOM 1626 N N . ALA A 1 214 ? 20.256 -5.194 -14.936 1.00 97.56 214 ALA A N 1
ATOM 1627 C CA . ALA A 1 214 ? 20.345 -6.626 -14.634 1.00 97.56 214 ALA A CA 1
ATOM 1628 C C . ALA A 1 214 ? 19.141 -7.443 -15.142 1.00 97.56 214 ALA A C 1
ATOM 1630 O O . ALA A 1 214 ? 19.215 -8.671 -15.253 1.00 97.56 214 ALA A O 1
ATOM 1631 N N . ASN A 1 215 ? 18.029 -6.775 -15.443 1.00 97.25 215 ASN A N 1
ATOM 1632 C CA . ASN A 1 215 ? 16.804 -7.389 -15.935 1.00 97.25 215 ASN A CA 1
ATOM 1633 C C . ASN A 1 215 ? 16.437 -6.949 -17.359 1.00 97.25 215 ASN A C 1
ATOM 1635 O O . ASN A 1 215 ? 15.424 -7.410 -17.877 1.00 97.25 215 ASN A O 1
ATOM 1639 N N . PHE A 1 216 ? 17.252 -6.117 -18.012 1.00 97.88 216 PHE A N 1
ATOM 1640 C CA . PHE A 1 216 ? 16.954 -5.576 -19.336 1.00 97.88 216 PHE A CA 1
ATOM 1641 C C . PHE A 1 216 ? 16.750 -6.684 -20.379 1.00 97.88 216 PHE A C 1
ATOM 1643 O O . PHE A 1 216 ? 17.531 -7.632 -20.470 1.00 97.88 216 PHE A O 1
ATOM 1650 N N . GLY A 1 217 ? 15.692 -6.559 -21.177 1.00 97.19 217 GLY A N 1
ATOM 1651 C CA . GLY A 1 217 ? 15.267 -7.536 -22.178 1.00 97.19 217 GLY A CA 1
ATOM 1652 C C . GLY A 1 217 ? 14.433 -8.698 -21.630 1.00 97.19 217 GLY A C 1
ATOM 1653 O O . GLY A 1 217 ? 13.960 -9.513 -22.423 1.00 97.19 217 GLY A O 1
ATOM 1654 N N . LYS A 1 218 ? 14.227 -8.803 -20.309 1.00 97.25 218 LYS A N 1
ATOM 1655 C CA . LYS A 1 218 ? 13.306 -9.797 -19.742 1.00 97.25 218 LYS A CA 1
ATOM 1656 C C . LYS A 1 218 ? 11.859 -9.425 -20.060 1.00 97.25 218 LYS A C 1
ATOM 1658 O O . LYS A 1 218 ? 11.493 -8.252 -20.061 1.00 97.25 218 LYS A O 1
ATOM 1663 N N . THR A 1 219 ? 11.057 -10.454 -20.297 1.00 95.06 219 THR A N 1
ATOM 1664 C CA . THR A 1 219 ? 9.624 -10.377 -20.597 1.00 95.06 219 THR A CA 1
ATOM 1665 C C . THR A 1 219 ? 8.877 -11.363 -19.703 1.00 95.06 219 THR A C 1
ATOM 1667 O O . THR A 1 219 ? 9.436 -12.406 -19.350 1.00 95.06 219 THR A O 1
ATOM 1670 N N . ASP A 1 220 ? 7.650 -11.024 -19.311 1.00 86.31 220 ASP A N 1
ATOM 1671 C CA . ASP A 1 220 ? 6.704 -11.952 -18.687 1.00 86.31 220 ASP A CA 1
ATOM 1672 C C . ASP A 1 220 ? 5.528 -12.163 -19.653 1.00 86.31 220 ASP A C 1
ATOM 1674 O O . ASP A 1 220 ? 5.095 -11.183 -20.262 1.00 86.31 220 ASP A O 1
ATOM 1678 N N . PRO A 1 221 ? 5.076 -13.411 -19.872 1.00 66.56 221 PRO A N 1
ATOM 1679 C CA . PRO A 1 221 ? 3.993 -13.719 -20.803 1.00 66.56 221 PRO A CA 1
ATOM 1680 C C . PRO A 1 221 ? 2.616 -13.248 -20.326 1.00 66.56 221 PRO A C 1
ATOM 1682 O O . PRO A 1 221 ? 2.391 -13.192 -19.095 1.00 66.56 221 PRO A O 1
#

Foldseek 3Di:
DDDDDDDDPPDFDDDDDDDDQDEDDPPDPCPVVVVVVVCVVVPDDDPHDHDDKAWDKFWPAKDFLAQEAALQDKGKIKIKMAGQMQAFDWWKKFKDFANHTQDIDIDGGHHHGDMDIDTGIGRSHPPDFAKTWIKMAIDDDPRHDPRPRSIDTHGIHTHEQQQPLVNPQALEVVSVVLLVQLAQHFPPDPSDHSSLPSHNPRGRYVVSVVRSVVCHGGGDD

Sequence (221 aa):
QWINGDYNATNGDYIQVKGYIVTYTPVDTNAEPIMNNLATKLRSPLNVQLATGTRDIAITSIVLPKTVISNQSTVKINVTLSNQGEFPECFNLKLYANTTVIYAASIMGIPSGTNVTITAEWNTYGFTKGEYTIQAYVAIVPGETETTDNAFIGGSMYITIQGDINADYVVNFKDAILLGAAFGSRPGDPNWNPNADINGDNIINFKDAILLGANFGKTDP